Protein AF-A0A7S1L5Q6-F1 (afdb_monomer)

Nearest PDB structures (foldseek):
  4dmz-assembly1_B-2  TM=1.444E-01  e=8.069E+00  Pseudomonas aeruginosa UCBPP-PA14

Radius of gyration: 18.22 Å; Cα contacts (8 Å, |Δi|>4): 498; chains: 1; bounding box: 37×42×51 Å

Structure (mmCIF, N/CA/C/O backbone):
data_AF-A0A7S1L5Q6-F1
#
_entry.id   AF-A0A7S1L5Q6-F1
#
loop_
_atom_site.group_PDB
_atom_site.id
_atom_site.type_symbol
_atom_site.label_atom_id
_atom_site.label_alt_id
_atom_site.label_comp_id
_atom_site.label_asym_id
_atom_site.label_entity_id
_atom_site.label_seq_id
_atom_site.pdbx_PDB_ins_code
_atom_site.Cartn_x
_atom_site.Cartn_y
_atom_site.Cartn_z
_atom_site.occupancy
_atom_site.B_iso_or_equiv
_atom_site.auth_seq_id
_atom_site.auth_comp_id
_atom_site.auth_asym_id
_atom_site.auth_atom_id
_atom_site.pdbx_PDB_model_num
ATOM 1 N N . VAL A 1 1 ? 9.618 15.453 -20.674 1.00 71.31 1 VAL A N 1
ATOM 2 C CA . VAL A 1 1 ? 9.402 15.028 -19.263 1.00 71.31 1 VAL A CA 1
ATOM 3 C C . VAL A 1 1 ? 8.922 16.167 -18.370 1.00 71.31 1 VAL A C 1
ATOM 5 O O . VAL A 1 1 ? 7.742 16.150 -18.066 1.00 71.31 1 VAL A O 1
ATOM 8 N N . ARG A 1 2 ? 9.736 17.169 -17.978 1.00 76.31 2 ARG A N 1
ATOM 9 C CA . ARG A 1 2 ? 9.271 18.257 -17.078 1.00 76.31 2 ARG A CA 1
ATOM 10 C C . ARG A 1 2 ? 8.016 18.979 -17.586 1.00 76.31 2 ARG A C 1
ATOM 12 O O . ARG A 1 2 ? 7.006 18.978 -16.899 1.00 76.31 2 ARG A O 1
ATOM 19 N N . ALA A 1 3 ? 8.066 19.510 -18.809 1.00 78.31 3 ALA A N 1
ATOM 20 C CA . ALA A 1 3 ? 6.933 20.217 -19.415 1.00 78.31 3 ALA A CA 1
ATOM 21 C C . ALA A 1 3 ? 5.673 19.338 -19.543 1.00 78.31 3 ALA A C 1
ATOM 23 O O . ALA A 1 3 ? 4.553 19.825 -19.455 1.00 78.31 3 ALA A O 1
ATOM 24 N N . GLU A 1 4 ? 5.844 18.026 -19.719 1.00 77.19 4 GLU A N 1
ATOM 25 C CA . GLU A 1 4 ? 4.726 17.080 -19.801 1.00 77.19 4 GLU A CA 1
ATOM 26 C C . GLU A 1 4 ? 4.113 16.811 -18.427 1.00 77.19 4 GLU A C 1
ATOM 28 O O . GLU A 1 4 ? 2.894 16.801 -18.301 1.00 77.19 4 GLU A O 1
ATOM 33 N N . LEU A 1 5 ? 4.940 16.636 -17.392 1.00 77.69 5 LEU A N 1
ATOM 34 C CA . LEU A 1 5 ? 4.475 16.516 -16.010 1.00 77.69 5 LEU A CA 1
ATOM 35 C C . LEU A 1 5 ? 3.744 17.785 -15.562 1.00 77.69 5 LEU A C 1
ATOM 37 O O . LEU A 1 5 ? 2.696 17.689 -14.931 1.00 77.69 5 LEU A O 1
ATOM 41 N N . GLU A 1 6 ? 4.243 18.964 -15.937 1.00 80.94 6 GLU A N 1
ATOM 42 C CA . GLU A 1 6 ? 3.559 20.240 -15.701 1.00 80.94 6 GLU A CA 1
ATOM 43 C C . GLU A 1 6 ? 2.226 20.316 -16.455 1.00 80.94 6 GLU A C 1
ATOM 45 O O . GLU A 1 6 ? 1.208 20.654 -15.853 1.00 80.94 6 GLU A O 1
ATOM 50 N N . ALA A 1 7 ? 2.184 19.932 -17.734 1.00 82.06 7 ALA A N 1
ATOM 51 C CA . ALA A 1 7 ? 0.942 19.900 -18.505 1.00 82.06 7 ALA A CA 1
ATOM 52 C C . ALA A 1 7 ? -0.086 18.918 -17.917 1.00 82.06 7 ALA A C 1
ATOM 54 O O . ALA A 1 7 ? -1.272 19.243 -17.834 1.00 82.06 7 ALA A O 1
ATOM 55 N N . LEU A 1 8 ? 0.354 17.734 -17.478 1.00 82.81 8 LEU A N 1
ATOM 56 C CA . LEU A 1 8 ? -0.501 16.755 -16.806 1.00 82.81 8 LEU A CA 1
ATOM 57 C C . LEU A 1 8 ? -1.009 17.296 -15.466 1.00 82.81 8 LEU A C 1
ATOM 59 O O . LEU A 1 8 ? -2.201 17.204 -15.190 1.00 82.81 8 LEU A O 1
ATOM 63 N N . ARG A 1 9 ? -0.135 17.920 -14.670 1.00 84.38 9 ARG A N 1
ATOM 64 C CA . ARG A 1 9 ? -0.499 18.551 -13.397 1.00 84.38 9 ARG A CA 1
ATOM 65 C C . ARG A 1 9 ? -1.550 19.638 -13.583 1.00 84.38 9 ARG A C 1
ATOM 67 O O . ARG A 1 9 ? -2.526 19.654 -12.843 1.00 84.38 9 ARG A O 1
ATOM 74 N N . MET A 1 10 ? -1.377 20.512 -14.575 1.00 84.69 10 MET A N 1
ATOM 75 C CA . MET A 1 10 ? -2.348 21.564 -14.887 1.00 84.69 10 MET A CA 1
ATOM 76 C C . MET A 1 10 ? -3.705 20.980 -15.287 1.00 84.69 10 MET A C 1
ATOM 78 O O . MET A 1 10 ? -4.732 21.469 -14.831 1.00 84.69 10 MET A O 1
ATOM 82 N N . ARG A 1 11 ? -3.721 19.903 -16.081 1.00 84.06 11 ARG A N 1
ATOM 83 C CA . ARG A 1 11 ? -4.964 19.224 -16.478 1.00 84.06 11 ARG A CA 1
ATOM 84 C C . ARG A 1 11 ? -5.664 18.543 -15.307 1.00 84.06 11 ARG A C 1
ATOM 86 O O . ARG A 1 11 ? -6.877 18.657 -15.197 1.00 84.06 11 ARG A O 1
ATOM 93 N N . LEU A 1 12 ? -4.916 17.858 -14.441 1.00 85.25 12 LEU A N 1
ATOM 94 C CA . LEU A 1 12 ? -5.471 17.243 -13.233 1.00 85.25 12 LEU A CA 1
ATOM 95 C C . LEU A 1 12 ? -6.029 18.309 -12.281 1.00 85.25 12 LEU A C 1
ATOM 97 O O . LEU A 1 12 ? -7.114 18.130 -11.743 1.00 85.25 12 LEU A O 1
ATOM 101 N N . ALA A 1 13 ? -5.350 19.453 -12.150 1.00 84.06 13 ALA A N 1
ATOM 102 C CA . ALA A 1 13 ? -5.806 20.565 -11.317 1.00 84.06 13 ALA A CA 1
ATOM 103 C C . ALA A 1 13 ? -7.122 21.203 -11.796 1.00 84.06 13 ALA A C 1
ATOM 105 O O . ALA A 1 13 ? -7.847 21.765 -10.980 1.00 84.06 13 ALA A O 1
ATOM 106 N N . THR A 1 14 ? -7.439 21.126 -13.092 1.00 85.12 14 THR A N 1
ATOM 107 C CA . THR A 1 14 ? -8.713 21.619 -13.643 1.00 85.12 14 THR A CA 1
ATOM 108 C C . THR A 1 14 ? -9.721 20.505 -13.917 1.00 85.12 14 THR A C 1
ATOM 110 O O . THR A 1 14 ? -10.773 20.773 -14.496 1.00 85.12 14 THR A O 1
ATOM 113 N N . ALA A 1 15 ? -9.403 19.253 -13.581 1.00 85.56 15 ALA A N 1
ATOM 114 C CA . ALA A 1 15 ? -10.289 18.131 -13.841 1.00 85.56 15 ALA A CA 1
ATOM 115 C C . ALA A 1 15 ? -11.500 18.183 -12.903 1.00 85.56 15 ALA A C 1
ATOM 117 O O . ALA A 1 15 ? -11.359 18.363 -11.695 1.00 85.56 15 ALA A O 1
ATOM 118 N N . ALA A 1 16 ? -12.689 17.987 -13.466 1.00 83.25 16 ALA A N 1
ATOM 119 C CA . ALA A 1 16 ? -13.910 17.793 -12.698 1.00 83.25 16 ALA A CA 1
ATOM 120 C C . ALA A 1 16 ? -14.187 16.296 -12.516 1.00 83.25 16 ALA A C 1
ATOM 122 O O . ALA A 1 16 ? -13.844 15.478 -13.371 1.00 83.25 16 ALA A O 1
ATOM 123 N N . GLU A 1 17 ? -14.839 15.946 -11.412 1.00 83.25 17 GLU A N 1
ATOM 124 C CA . GLU A 1 17 ? -15.133 14.560 -11.039 1.00 83.25 17 GLU A CA 1
ATOM 125 C C . GLU A 1 17 ? -15.926 13.802 -12.113 1.00 83.25 17 GLU A C 1
ATOM 127 O O . GLU A 1 17 ? -15.587 12.660 -12.438 1.00 83.25 17 GLU A O 1
ATOM 132 N N . ASP A 1 18 ? -16.891 14.471 -12.742 1.00 82.50 18 ASP A N 1
ATOM 133 C CA . ASP A 1 18 ? -17.800 13.882 -13.733 1.00 82.50 18 ASP A CA 1
ATOM 134 C C . ASP A 1 18 ? -17.336 14.037 -15.188 1.00 82.50 18 ASP A C 1
ATOM 136 O O . ASP A 1 18 ? -18.052 13.653 -16.112 1.00 82.50 18 ASP A O 1
ATOM 140 N N . GLN A 1 19 ? -16.143 14.591 -15.429 1.00 79.12 19 GLN A N 1
ATOM 141 C CA . GLN A 1 19 ? -15.642 14.804 -16.788 1.00 79.12 19 GLN A CA 1
ATOM 142 C C . GLN A 1 19 ? -14.527 13.815 -17.147 1.00 79.12 19 GLN A C 1
ATOM 144 O O . GLN A 1 19 ? -13.645 13.539 -16.327 1.00 79.12 19 GLN A O 1
ATOM 149 N N . PRO A 1 20 ? -14.527 13.267 -18.377 1.00 75.88 20 PRO A N 1
ATOM 150 C CA . PRO A 1 20 ? -13.397 12.493 -18.862 1.00 75.88 20 PRO A CA 1
ATOM 151 C C . PRO A 1 20 ? -12.182 13.409 -19.024 1.00 75.88 20 PRO A C 1
ATOM 153 O O . PRO A 1 20 ? -12.279 14.516 -19.559 1.00 75.88 20 PRO A O 1
ATOM 156 N N . LEU A 1 21 ? -11.013 12.935 -18.599 1.00 78.38 21 LEU A N 1
ATOM 157 C CA . LEU A 1 21 ? -9.767 13.654 -18.821 1.00 78.38 21 LEU A CA 1
ATOM 158 C C . LEU A 1 21 ? -9.246 13.298 -20.215 1.00 78.38 21 LEU A C 1
ATOM 160 O O . LEU A 1 21 ? -8.567 12.292 -20.392 1.00 78.38 21 LEU A O 1
ATOM 164 N N . ALA A 1 22 ? -9.568 14.110 -21.221 1.00 68.31 22 ALA A N 1
ATOM 165 C CA . ALA A 1 22 ? -9.014 13.917 -22.557 1.00 68.31 22 ALA A CA 1
ATOM 166 C C . ALA A 1 22 ? -7.494 14.128 -22.510 1.00 68.31 22 ALA A C 1
ATOM 168 O O . ALA A 1 22 ? -7.028 15.259 -22.343 1.00 68.31 22 ALA A O 1
ATOM 169 N N . LEU A 1 23 ? -6.708 13.062 -22.652 1.00 64.81 23 LEU A N 1
ATOM 170 C CA . LEU A 1 23 ? -5.258 13.155 -22.780 1.00 64.81 23 LEU A CA 1
ATOM 171 C C . LEU A 1 23 ? -4.825 12.983 -24.236 1.00 64.81 23 LEU A C 1
ATOM 173 O O . LEU A 1 23 ? -5.365 12.131 -24.938 1.00 64.81 23 LEU A O 1
ATOM 177 N N . PRO A 1 24 ? -3.839 13.759 -24.718 1.00 57.28 24 PRO A N 1
ATOM 178 C CA . PRO A 1 24 ? -3.216 13.470 -25.996 1.00 57.28 24 PRO A CA 1
ATOM 179 C C . PRO A 1 24 ? -2.536 12.093 -25.939 1.00 57.28 24 PRO A C 1
ATOM 181 O O . PRO A 1 24 ? -1.676 11.825 -25.098 1.00 57.28 24 PRO A O 1
ATOM 184 N N . HIS A 1 25 ? -2.950 11.226 -26.856 1.00 52.28 25 HIS A N 1
ATOM 185 C CA . HIS A 1 25 ? -2.367 9.919 -27.142 1.00 52.28 25 HIS A CA 1
ATOM 186 C C . HIS A 1 25 ? -0.889 10.037 -27.578 1.00 52.28 25 HIS A C 1
ATOM 188 O O . HIS A 1 25 ? -0.541 10.970 -28.301 1.00 52.28 25 HIS A O 1
ATOM 194 N N . PRO A 1 26 ? -0.052 9.030 -27.274 1.00 52.75 26 PRO A N 1
ATOM 195 C CA . PRO A 1 26 ? 0.421 8.781 -25.922 1.00 52.75 26 PRO A CA 1
ATOM 196 C C . PRO A 1 26 ? 1.393 9.886 -25.464 1.00 52.75 26 PRO A C 1
ATOM 198 O O . PRO A 1 26 ? 2.299 10.296 -26.190 1.00 52.75 26 PRO A O 1
ATOM 201 N N . PHE A 1 27 ? 1.251 10.313 -24.211 1.00 57.72 27 PHE A N 1
ATOM 202 C CA . PHE A 1 27 ? 2.271 11.072 -23.487 1.00 57.72 27 PHE A CA 1
ATOM 203 C C . PHE A 1 27 ? 3.674 10.485 -23.738 1.00 57.72 27 PHE A C 1
ATOM 205 O O . PHE A 1 27 ? 3.914 9.310 -23.457 1.00 57.72 27 PHE A O 1
ATOM 212 N N . LEU A 1 28 ? 4.627 11.295 -24.209 1.00 53.09 28 LEU A N 1
ATOM 213 C CA . LEU A 1 28 ? 6.036 10.893 -24.373 1.00 53.09 28 LEU A CA 1
ATOM 214 C C . LEU A 1 28 ? 6.661 10.422 -23.041 1.00 53.09 28 LEU A C 1
ATOM 216 O O . LEU A 1 28 ? 7.533 9.552 -23.027 1.00 53.09 28 LEU A O 1
ATOM 220 N N . PHE A 1 29 ? 6.149 10.917 -21.913 1.00 64.19 29 PHE A N 1
ATOM 221 C CA . PHE A 1 29 ? 6.408 10.427 -20.564 1.00 64.19 29 PHE A CA 1
ATOM 222 C C . PHE A 1 29 ? 6.068 8.938 -20.418 1.00 64.19 29 PHE A C 1
ATOM 224 O O . PHE A 1 29 ? 6.867 8.170 -19.882 1.00 64.19 29 PHE A O 1
ATOM 231 N N . GLY A 1 30 ? 4.943 8.511 -20.996 1.00 62.84 30 GLY A N 1
ATOM 232 C CA . GLY A 1 30 ? 4.571 7.107 -21.138 1.00 62.84 30 GLY A CA 1
ATOM 233 C C . GLY A 1 30 ? 5.551 6.325 -22.013 1.00 62.84 30 GLY A C 1
ATOM 234 O O . GLY A 1 30 ? 5.788 5.159 -21.736 1.00 62.84 30 GLY A O 1
ATOM 235 N N . GLY A 1 31 ? 6.192 6.957 -23.001 1.00 77.06 31 GLY A N 1
ATOM 236 C CA . GLY A 1 31 ? 7.259 6.348 -23.802 1.00 77.06 31 GLY A CA 1
ATOM 237 C C . GLY A 1 31 ? 8.479 5.956 -22.964 1.00 77.06 31 GLY A C 1
ATOM 238 O O . GLY A 1 31 ? 8.898 4.803 -22.998 1.00 77.06 31 GLY A O 1
ATOM 239 N N . ARG A 1 32 ? 9.011 6.875 -22.143 1.00 82.12 32 ARG A N 1
ATOM 240 C CA . ARG A 1 32 ? 10.138 6.557 -21.241 1.00 82.12 32 ARG A CA 1
ATOM 241 C C . ARG A 1 32 ? 9.752 5.567 -20.147 1.00 82.12 32 ARG A C 1
ATOM 243 O O . ARG A 1 32 ? 10.522 4.649 -19.884 1.00 82.12 32 ARG A O 1
ATOM 250 N N . LEU A 1 33 ? 8.581 5.730 -19.527 1.00 86.75 33 LEU A N 1
ATOM 251 C CA . LEU A 1 33 ? 8.090 4.767 -18.536 1.00 86.75 33 LEU A CA 1
ATOM 252 C C . LEU A 1 33 ? 7.911 3.376 -19.151 1.00 86.75 33 LEU A C 1
ATOM 254 O O . LEU A 1 33 ? 8.305 2.394 -18.534 1.00 86.75 33 LEU A O 1
ATOM 258 N N . ARG A 1 34 ? 7.404 3.294 -20.386 1.00 88.69 34 ARG A N 1
ATOM 259 C CA . ARG A 1 34 ? 7.299 2.046 -21.149 1.00 88.69 34 ARG A CA 1
ATOM 260 C C . ARG A 1 34 ? 8.668 1.438 -21.423 1.00 88.69 34 ARG A C 1
ATOM 262 O O . ARG A 1 34 ? 8.819 0.244 -21.230 1.00 88.69 34 ARG A O 1
ATOM 269 N N . THR A 1 35 ? 9.669 2.227 -21.820 1.00 90.06 35 THR A N 1
ATOM 270 C CA . THR A 1 35 ? 11.044 1.728 -21.998 1.00 90.06 35 THR A CA 1
ATOM 271 C C . THR A 1 35 ? 11.632 1.197 -20.691 1.00 90.06 35 THR A C 1
ATOM 273 O O . THR A 1 35 ? 12.265 0.147 -20.690 1.00 90.06 35 THR A O 1
ATOM 276 N N . ILE A 1 36 ? 11.421 1.903 -19.578 1.00 91.62 36 ILE A N 1
ATOM 277 C CA . ILE A 1 36 ? 11.899 1.478 -18.258 1.00 91.62 36 ILE A CA 1
ATOM 278 C C . ILE A 1 36 ? 11.204 0.177 -17.821 1.00 91.62 36 ILE A C 1
ATOM 280 O O . ILE A 1 36 ? 11.890 -0.750 -17.395 1.00 91.62 36 ILE A O 1
ATOM 284 N N . ALA A 1 37 ? 9.878 0.094 -17.969 1.00 92.81 37 ALA A N 1
ATOM 285 C CA . ALA A 1 37 ? 9.083 -1.089 -17.639 1.00 92.81 37 ALA A CA 1
ATOM 286 C C . ALA A 1 37 ? 9.471 -2.297 -18.504 1.00 92.81 37 ALA A C 1
ATOM 288 O O . ALA A 1 37 ? 9.818 -3.342 -17.967 1.00 92.81 37 ALA A O 1
ATOM 289 N N . ALA A 1 38 ? 9.539 -2.126 -19.827 1.00 93.38 38 ALA A N 1
ATOM 290 C CA . ALA A 1 38 ? 9.899 -3.187 -20.770 1.00 93.38 38 ALA A CA 1
ATOM 291 C C . ALA A 1 38 ? 11.345 -3.697 -20.611 1.00 93.38 38 ALA A C 1
ATOM 293 O O . ALA A 1 38 ? 11.704 -4.717 -21.189 1.00 93.38 38 ALA A O 1
ATOM 294 N N . ALA A 1 39 ? 12.191 -2.993 -19.851 1.00 92.81 39 ALA A N 1
ATOM 295 C CA . ALA A 1 39 ? 13.553 -3.413 -19.520 1.00 92.81 39 ALA A CA 1
ATOM 296 C C . ALA A 1 39 ? 13.671 -4.086 -18.138 1.00 92.81 39 ALA A C 1
ATOM 298 O O . ALA A 1 39 ? 14.776 -4.463 -17.741 1.00 92.81 39 ALA A O 1
ATOM 299 N N . ALA A 1 40 ? 12.582 -4.177 -17.374 1.00 94.31 40 ALA A N 1
ATOM 300 C CA . ALA A 1 40 ? 12.521 -4.875 -16.095 1.00 94.31 40 ALA A CA 1
ATOM 301 C C . ALA A 1 40 ? 11.758 -6.189 -16.272 1.00 94.31 40 ALA A C 1
ATOM 303 O O . ALA A 1 40 ? 10.780 -6.232 -17.005 1.00 94.31 40 ALA A O 1
ATOM 304 N N . ARG A 1 41 ? 12.198 -7.262 -15.613 1.00 95.75 41 ARG A N 1
ATOM 305 C CA . ARG A 1 41 ? 11.485 -8.549 -15.647 1.00 95.75 41 ARG A CA 1
ATOM 306 C C . ARG A 1 41 ? 10.264 -8.511 -14.735 1.00 95.75 41 ARG A C 1
ATOM 308 O O . ARG A 1 41 ? 10.281 -7.776 -13.745 1.00 95.75 41 ARG A O 1
ATOM 315 N N . SER A 1 42 ? 9.271 -9.352 -15.019 1.00 97.12 42 SER A N 1
ATOM 316 C CA . SER A 1 42 ? 8.205 -9.667 -14.064 1.00 97.12 42 SER A CA 1
ATOM 317 C C . SER A 1 42 ? 8.787 -10.100 -12.718 1.00 97.12 42 SER A C 1
ATOM 319 O O . SER A 1 42 ? 9.826 -10.762 -12.680 1.00 97.12 42 SER A O 1
ATOM 321 N N . PHE A 1 43 ? 8.141 -9.737 -11.611 1.00 97.62 43 PHE A N 1
ATOM 322 C CA . PHE A 1 43 ? 8.633 -10.024 -10.258 1.00 97.62 43 PHE A CA 1
ATOM 323 C C . PHE A 1 43 ? 7.502 -10.332 -9.278 1.00 97.62 43 PHE A C 1
ATOM 325 O O . PHE A 1 43 ? 6.346 -10.005 -9.533 1.00 97.62 43 PHE A O 1
ATOM 332 N N . VAL A 1 44 ? 7.840 -10.921 -8.130 1.00 97.56 44 VAL A N 1
ATOM 333 C CA . VAL A 1 44 ? 6.876 -11.211 -7.054 1.00 97.56 44 VAL A CA 1
ATOM 334 C C . VAL A 1 44 ? 7.088 -10.330 -5.831 1.00 97.56 44 VAL A C 1
ATOM 336 O O . VAL A 1 44 ? 8.216 -10.011 -5.459 1.00 97.56 44 VAL A O 1
ATOM 339 N N . LEU A 1 45 ? 5.996 -9.977 -5.161 1.00 98.12 45 LEU A N 1
ATOM 340 C CA . LEU A 1 45 ? 6.013 -9.417 -3.816 1.00 98.12 45 LEU A CA 1
ATOM 341 C C . LEU A 1 45 ? 5.484 -10.473 -2.844 1.00 98.12 45 LEU A C 1
ATOM 343 O O . LEU A 1 45 ? 4.344 -10.930 -2.954 1.00 98.12 45 LEU A O 1
ATOM 347 N N . GLU A 1 46 ? 6.318 -10.852 -1.880 1.00 97.56 46 GLU A N 1
ATOM 348 C CA . GLU A 1 46 ? 5.971 -11.869 -0.887 1.00 97.56 46 GLU A CA 1
ATOM 349 C C . GLU A 1 46 ? 5.229 -11.237 0.297 1.00 97.56 46 GLU A C 1
ATOM 351 O O . GLU A 1 46 ? 5.769 -10.308 0.912 1.00 97.56 46 GLU A O 1
ATOM 356 N N . PRO A 1 47 ? 4.008 -11.695 0.633 1.00 97.88 47 PRO A N 1
ATOM 357 C CA . PRO A 1 47 ? 3.271 -11.174 1.778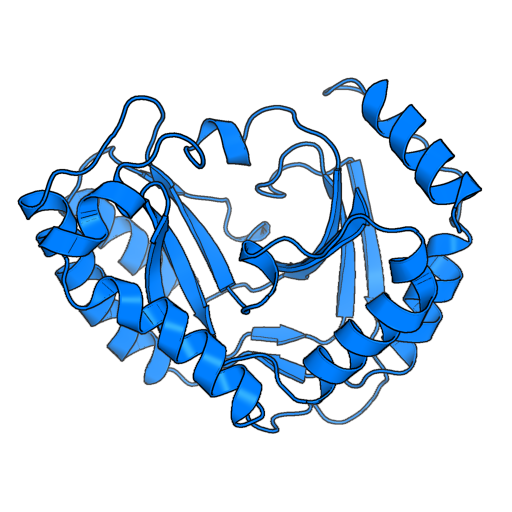 1.00 97.88 47 PRO A CA 1
ATOM 358 C C . PRO A 1 47 ? 4.031 -11.449 3.076 1.00 97.88 47 PRO A C 1
ATOM 360 O O . PRO A 1 47 ? 4.555 -12.542 3.297 1.00 97.88 47 PRO A O 1
ATOM 363 N N . ARG A 1 48 ? 4.075 -10.454 3.963 1.00 97.12 48 ARG A N 1
ATOM 364 C CA . ARG A 1 48 ? 4.857 -10.523 5.202 1.00 97.12 48 ARG A CA 1
ATOM 365 C C . ARG A 1 48 ? 4.022 -10.408 6.463 1.00 97.12 48 ARG A C 1
ATOM 367 O O . ARG A 1 48 ? 4.260 -11.175 7.397 1.00 97.12 48 ARG A O 1
ATOM 374 N N . ALA A 1 49 ? 3.117 -9.438 6.513 1.00 97.75 49 ALA A N 1
ATOM 375 C CA . ALA A 1 49 ? 2.279 -9.182 7.677 1.00 97.75 49 ALA A CA 1
ATOM 376 C C . ALA A 1 49 ? 1.078 -8.310 7.316 1.00 97.75 49 ALA A C 1
ATOM 378 O O . ALA A 1 49 ? 1.167 -7.457 6.436 1.00 97.75 49 ALA A O 1
ATOM 379 N N . LEU A 1 50 ? -0.024 -8.477 8.036 1.00 98.50 50 LEU A N 1
ATOM 380 C CA . LEU A 1 50 ? -0.988 -7.401 8.199 1.00 98.50 50 LEU A CA 1
ATOM 381 C C . LEU A 1 50 ? -0.440 -6.419 9.236 1.00 98.50 50 LEU A C 1
ATOM 383 O O . LEU A 1 50 ? 0.067 -6.822 10.277 1.00 98.50 50 LEU A O 1
ATOM 387 N N . PHE A 1 51 ? -0.529 -5.128 8.941 1.00 98.00 51 PHE A N 1
ATOM 388 C CA . PHE A 1 51 ? 0.036 -4.075 9.776 1.00 98.00 51 PHE A CA 1
ATOM 389 C C . PHE A 1 51 ? -0.901 -2.875 9.847 1.00 98.00 51 PHE A C 1
ATOM 391 O O . PHE A 1 51 ? -1.449 -2.445 8.824 1.00 98.00 51 PHE A O 1
ATOM 398 N N . VAL A 1 52 ? -1.052 -2.315 11.047 1.00 98.19 52 VAL A N 1
ATOM 399 C CA . VAL A 1 52 ? -1.772 -1.059 11.270 1.00 98.19 52 VAL A CA 1
ATOM 400 C C . VAL A 1 52 ? -0.777 0.080 11.107 1.00 98.19 52 VAL A C 1
ATOM 402 O O . VAL A 1 52 ? -0.030 0.401 12.021 1.00 98.19 52 VAL A O 1
ATOM 405 N N . ALA A 1 53 ? -0.749 0.686 9.926 1.00 97.06 53 ALA A N 1
ATOM 406 C CA . ALA A 1 53 ? 0.083 1.848 9.670 1.00 97.06 53 ALA A CA 1
ATOM 407 C C . ALA A 1 53 ? -0.462 3.096 10.382 1.00 97.06 53 ALA A C 1
ATOM 409 O O . ALA A 1 53 ? -1.585 3.120 10.898 1.00 97.06 53 ALA A O 1
ATOM 410 N N . TRP A 1 54 ? 0.329 4.172 10.342 1.00 96.25 54 TRP A N 1
ATOM 411 C CA . TRP A 1 54 ? -0.071 5.497 10.814 1.00 96.25 54 TRP A CA 1
ATOM 412 C C . TRP A 1 54 ? -1.487 5.865 10.381 1.00 96.25 54 TRP A C 1
ATOM 414 O O . TRP A 1 54 ? -1.925 5.515 9.281 1.00 96.25 54 TRP A O 1
ATOM 424 N N . SER A 1 55 ? -2.180 6.627 11.226 1.00 97.31 55 SER A N 1
ATOM 425 C CA . SER A 1 55 ? -3.588 6.975 11.027 1.00 97.31 55 SER A CA 1
ATOM 426 C C . SER A 1 55 ? -4.555 5.773 11.064 1.00 97.31 55 SER A C 1
ATOM 428 O O . SER A 1 55 ? -5.696 5.907 10.616 1.00 97.31 55 SER A O 1
ATOM 430 N N . GLY A 1 56 ? -4.126 4.623 11.593 1.00 97.56 56 GLY A N 1
ATOM 431 C CA . GLY A 1 56 ? -4.965 3.441 11.802 1.00 97.56 56 GLY A CA 1
ATOM 432 C C . GLY A 1 56 ? -5.300 2.679 10.528 1.00 97.56 56 GLY A C 1
ATOM 433 O O . GLY A 1 56 ? -6.296 1.963 10.490 1.00 97.56 56 GLY A O 1
ATOM 434 N N . VAL A 1 57 ? -4.500 2.843 9.475 1.00 98.25 57 VAL A N 1
ATOM 435 C CA . VAL A 1 57 ? -4.733 2.215 8.171 1.00 98.25 57 VAL A CA 1
ATOM 436 C C . VAL A 1 57 ? -4.303 0.751 8.214 1.00 98.25 57 VAL A C 1
ATOM 438 O O . VAL A 1 57 ? -3.144 0.461 8.498 1.00 98.25 57 VAL A O 1
ATOM 441 N N . ILE A 1 58 ? -5.202 -0.170 7.871 1.00 98.75 58 ILE A N 1
ATOM 442 C CA . ILE A 1 58 ? -4.875 -1.592 7.737 1.00 98.75 58 ILE A CA 1
ATOM 443 C C . ILE A 1 58 ? -4.186 -1.805 6.392 1.00 98.75 58 ILE A C 1
ATOM 445 O O . ILE A 1 58 ? -4.725 -1.468 5.332 1.00 98.75 58 ILE A O 1
ATOM 449 N N . THR A 1 59 ? -2.996 -2.392 6.436 1.00 98.56 59 THR A N 1
ATOM 450 C CA . THR A 1 59 ? -2.173 -2.672 5.260 1.00 98.56 59 THR A CA 1
ATOM 451 C C . THR A 1 59 ? -1.733 -4.130 5.221 1.00 98.56 59 THR A C 1
ATOM 453 O O . THR A 1 59 ? -1.461 -4.716 6.263 1.00 98.56 59 THR A O 1
ATOM 456 N N . LEU A 1 60 ? -1.633 -4.703 4.022 1.00 98.69 60 LEU A N 1
ATOM 457 C CA . LEU A 1 60 ? -0.836 -5.901 3.773 1.00 98.69 60 LEU A CA 1
ATOM 458 C C . LEU A 1 60 ? 0.584 -5.453 3.417 1.00 98.69 60 LEU A C 1
ATOM 460 O O . LEU A 1 60 ? 0.804 -4.847 2.369 1.00 98.69 60 LEU A O 1
ATOM 464 N N . ALA A 1 61 ? 1.526 -5.713 4.315 1.00 98.25 61 ALA A N 1
ATOM 465 C CA . ALA A 1 61 ? 2.950 -5.490 4.133 1.00 98.25 61 ALA A CA 1
ATOM 466 C C . ALA A 1 61 ? 3.579 -6.640 3.345 1.00 98.25 61 ALA A C 1
ATOM 468 O O . ALA A 1 61 ? 3.221 -7.804 3.551 1.00 98.25 61 ALA A O 1
ATOM 469 N N . TYR A 1 62 ? 4.568 -6.323 2.512 1.00 98.44 62 TYR A N 1
ATOM 470 C CA . TYR A 1 62 ? 5.393 -7.322 1.833 1.00 98.44 62 TYR A CA 1
ATOM 471 C C . TYR A 1 62 ? 6.802 -7.353 2.432 1.00 98.44 62 TYR A C 1
ATOM 473 O O . TYR A 1 62 ? 7.215 -6.425 3.124 1.00 98.44 62 TYR A O 1
ATOM 481 N N . ALA A 1 63 ? 7.550 -8.424 2.166 1.00 97.56 63 ALA A N 1
ATOM 482 C CA . ALA A 1 63 ? 8.858 -8.682 2.779 1.00 97.56 63 ALA A CA 1
ATOM 483 C C . ALA A 1 63 ? 9.957 -7.665 2.402 1.00 97.56 63 ALA A C 1
ATOM 485 O O . ALA A 1 63 ? 11.060 -7.719 2.941 1.00 97.56 63 ALA A O 1
ATOM 486 N N . GLY A 1 64 ? 9.680 -6.777 1.450 1.00 98.00 64 GLY A N 1
ATOM 487 C CA . GLY A 1 64 ? 10.613 -5.818 0.872 1.00 98.00 64 GLY A CA 1
ATOM 488 C C . GLY A 1 64 ? 10.484 -5.783 -0.645 1.00 98.00 64 GLY A C 1
ATOM 489 O O . GLY A 1 64 ? 9.756 -6.574 -1.245 1.00 98.00 64 GLY A O 1
ATOM 490 N N . TRP A 1 65 ? 11.165 -4.833 -1.279 1.00 97.69 65 TRP A N 1
ATOM 491 C CA . TRP A 1 65 ? 11.231 -4.760 -2.731 1.00 97.69 65 TRP A CA 1
ATOM 492 C C . TRP A 1 65 ? 12.182 -5.849 -3.253 1.00 97.69 65 TRP A C 1
ATOM 494 O O . TRP A 1 65 ? 13.353 -5.869 -2.853 1.00 97.69 65 TRP A O 1
ATOM 504 N N . PRO A 1 66 ? 11.730 -6.744 -4.152 1.00 97.12 66 PRO A N 1
ATOM 505 C CA . PRO A 1 66 ? 12.621 -7.682 -4.824 1.00 97.12 66 PRO A CA 1
ATOM 506 C C . PRO A 1 66 ? 13.641 -6.915 -5.682 1.00 97.12 66 PRO A C 1
ATOM 508 O O . PRO A 1 66 ? 13.374 -5.773 -6.082 1.00 97.12 66 PRO A O 1
ATOM 511 N N . PRO A 1 67 ? 14.793 -7.522 -6.022 1.00 95.81 67 PRO A N 1
ATOM 512 C CA . PRO A 1 67 ? 15.857 -6.852 -6.768 1.00 95.81 67 PRO A CA 1
ATOM 513 C C . PRO A 1 67 ? 15.387 -6.167 -8.060 1.00 95.81 67 PRO A C 1
ATOM 515 O O . PRO A 1 67 ? 15.820 -5.052 -8.342 1.00 95.81 67 PRO A O 1
ATOM 518 N N . GLN A 1 68 ? 14.454 -6.772 -8.807 1.00 95.12 68 GLN A N 1
ATOM 519 C CA . GLN A 1 68 ? 13.891 -6.155 -10.020 1.00 95.12 68 GLN A CA 1
ATOM 520 C C . GLN A 1 68 ? 13.097 -4.891 -9.723 1.00 95.12 68 GLN A C 1
ATOM 522 O O . GLN A 1 68 ? 13.301 -3.875 -10.383 1.00 95.12 68 GLN A O 1
ATOM 527 N N . ALA A 1 69 ? 12.223 -4.923 -8.715 1.00 96.06 69 ALA A N 1
ATOM 528 C CA . ALA A 1 69 ? 11.448 -3.753 -8.327 1.00 96.06 69 ALA A CA 1
ATOM 529 C C . ALA A 1 69 ? 12.359 -2.643 -7.783 1.00 96.06 69 ALA A C 1
ATOM 531 O O . ALA A 1 69 ? 12.158 -1.473 -8.098 1.00 96.06 69 ALA A O 1
ATOM 532 N N . ALA A 1 70 ? 13.397 -2.998 -7.020 1.00 95.31 70 ALA A N 1
ATOM 533 C CA . ALA A 1 70 ? 14.389 -2.044 -6.532 1.00 95.31 70 ALA A CA 1
ATOM 534 C C . ALA A 1 70 ? 15.180 -1.396 -7.685 1.00 95.31 70 ALA A C 1
ATOM 536 O O . ALA A 1 70 ? 15.314 -0.174 -7.726 1.00 95.31 70 ALA A O 1
ATOM 537 N N . ALA A 1 71 ? 15.640 -2.187 -8.659 1.00 94.50 71 ALA A N 1
ATOM 538 C CA . ALA A 1 71 ? 16.327 -1.682 -9.849 1.00 94.50 71 ALA A CA 1
ATOM 539 C C . ALA A 1 71 ? 15.410 -0.802 -10.713 1.00 94.50 71 ALA A C 1
ATOM 541 O O . ALA A 1 71 ? 15.830 0.238 -11.219 1.00 94.50 71 ALA A O 1
ATOM 542 N N . LEU A 1 72 ? 14.141 -1.188 -10.852 1.00 93.88 72 LEU A N 1
ATOM 543 C CA . LEU A 1 72 ? 13.118 -0.402 -11.533 1.00 93.88 72 LEU A CA 1
ATOM 544 C C . LEU A 1 72 ? 12.904 0.951 -10.836 1.00 93.88 72 LEU A C 1
ATOM 546 O O . LEU A 1 72 ? 12.920 1.984 -11.502 1.00 93.88 72 LEU A O 1
ATOM 550 N N . LYS A 1 73 ? 12.772 0.965 -9.503 1.00 93.62 73 LYS A N 1
ATOM 551 C CA . LYS A 1 73 ? 12.684 2.198 -8.702 1.00 93.62 73 LYS A CA 1
ATOM 552 C C . LYS A 1 73 ? 13.926 3.075 -8.878 1.00 93.62 73 LYS A C 1
ATOM 554 O O . LYS A 1 73 ? 13.775 4.268 -9.113 1.00 93.62 73 LYS A O 1
ATOM 559 N N . ALA A 1 74 ? 15.129 2.501 -8.861 1.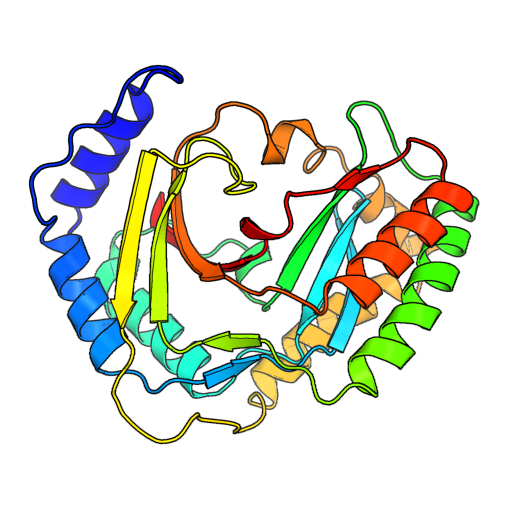00 92.19 74 ALA A N 1
ATOM 560 C CA . ALA A 1 74 ? 16.366 3.249 -9.100 1.00 92.19 74 ALA A CA 1
ATOM 561 C C . ALA A 1 74 ? 16.388 3.910 -10.492 1.00 92.19 74 ALA A C 1
ATOM 563 O O . ALA A 1 74 ? 16.634 5.109 -10.599 1.00 92.19 74 ALA A O 1
ATOM 564 N N . LYS A 1 75 ? 16.011 3.176 -11.552 1.00 90.94 75 LYS A N 1
ATOM 565 C CA . LYS A 1 75 ? 15.884 3.729 -12.916 1.00 90.94 75 LYS A CA 1
ATOM 566 C C . LYS A 1 75 ? 14.836 4.842 -13.007 1.00 90.94 75 LYS A C 1
ATOM 568 O O . LYS A 1 75 ? 15.004 5.789 -13.779 1.00 90.94 75 LYS A O 1
ATOM 573 N N . LEU A 1 76 ? 13.743 4.730 -12.249 1.00 89.12 76 LEU A N 1
ATOM 574 C CA . LEU A 1 76 ? 12.739 5.789 -12.159 1.00 89.12 76 LEU A CA 1
ATOM 575 C C . LEU A 1 76 ? 13.319 7.043 -11.506 1.00 89.12 76 LEU A C 1
ATOM 577 O O . LEU A 1 76 ? 13.045 8.125 -12.009 1.00 89.12 76 LEU A O 1
ATOM 581 N N . GLU A 1 77 ? 14.136 6.919 -10.459 1.00 87.31 77 GLU A N 1
ATOM 582 C CA . GLU A 1 77 ? 14.792 8.069 -9.823 1.00 87.31 77 GLU A CA 1
ATOM 583 C C . GLU A 1 77 ? 15.846 8.724 -10.732 1.00 87.31 77 GLU A C 1
ATOM 585 O O . GLU A 1 77 ? 15.828 9.942 -10.909 1.00 87.31 77 GLU A O 1
ATOM 590 N N . GLU A 1 78 ? 16.710 7.932 -11.373 1.00 85.19 78 GLU A N 1
ATOM 591 C CA . GLU A 1 78 ? 17.768 8.422 -12.274 1.00 85.19 78 GLU A CA 1
ATOM 592 C C . GLU A 1 78 ? 17.216 9.102 -13.538 1.00 85.19 78 GLU A C 1
ATOM 594 O O . GLU A 1 78 ? 17.798 10.059 -14.051 1.00 85.19 78 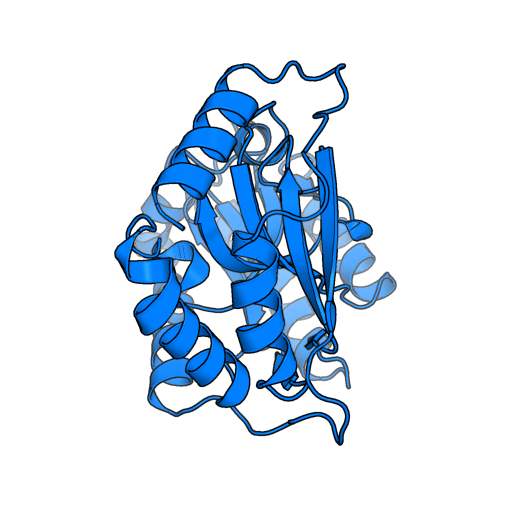GLU A O 1
ATOM 599 N N . GLY A 1 79 ? 16.095 8.601 -14.066 1.00 75.69 79 GLY A N 1
ATOM 600 C CA . GLY A 1 79 ? 15.484 9.099 -15.294 1.00 75.69 79 GLY A CA 1
ATOM 601 C C . GLY A 1 79 ? 14.431 10.184 -15.038 1.00 75.69 79 GLY A C 1
ATOM 602 O O . GLY A 1 79 ? 14.755 11.371 -14.966 1.00 75.69 79 GLY A O 1
ATOM 603 N N . PRO A 1 80 ? 13.132 9.826 -15.002 1.00 69.81 80 PRO A N 1
ATOM 604 C CA . PRO A 1 80 ? 12.055 10.792 -14.789 1.00 69.81 80 PRO A CA 1
ATOM 605 C C . PRO A 1 80 ? 12.078 11.447 -13.399 1.00 69.81 80 PRO A C 1
ATOM 607 O O . PRO A 1 80 ? 11.593 12.569 -13.272 1.00 69.81 80 PRO A O 1
ATOM 610 N N . GLY A 1 81 ? 12.650 10.789 -12.389 1.00 68.12 81 GLY A N 1
ATOM 611 C CA . GLY A 1 81 ? 12.681 11.205 -10.986 1.00 68.12 81 GLY A CA 1
ATOM 612 C C . GLY A 1 81 ? 13.368 12.538 -10.730 1.00 68.12 81 GLY A C 1
ATOM 613 O O . GLY A 1 81 ? 12.919 13.280 -9.864 1.00 68.12 81 GLY A O 1
ATOM 614 N N . ALA A 1 82 ? 14.322 12.932 -11.580 1.00 73.88 82 ALA A N 1
ATOM 615 C CA . ALA A 1 82 ? 14.896 14.283 -11.592 1.00 73.88 82 ALA A CA 1
ATOM 616 C C . ALA A 1 82 ? 13.845 15.407 -11.763 1.00 73.88 82 ALA A C 1
ATOM 618 O O . ALA A 1 82 ? 14.131 16.584 -11.536 1.00 73.88 82 ALA A O 1
ATOM 619 N N . PHE A 1 83 ? 12.630 15.056 -12.191 1.00 77.62 83 PHE A N 1
ATOM 620 C CA . PHE A 1 83 ? 11.500 15.963 -12.379 1.00 77.62 83 PHE A CA 1
ATOM 621 C C . PHE A 1 83 ? 10.283 15.607 -11.516 1.00 77.62 83 PHE A C 1
ATOM 623 O O . PHE A 1 83 ? 9.264 16.289 -11.617 1.00 77.62 83 PHE A O 1
ATOM 630 N N . LEU A 1 84 ? 10.372 14.558 -10.694 1.00 81.81 84 LEU A N 1
ATOM 631 C CA . LEU A 1 84 ? 9.322 14.156 -9.762 1.00 81.81 84 LEU A CA 1
ATOM 632 C C . LEU A 1 84 ? 9.582 14.762 -8.382 1.00 81.81 84 LEU A C 1
ATOM 634 O O . LEU A 1 84 ? 10.711 15.085 -8.016 1.00 81.81 84 LEU A O 1
ATOM 638 N N . ALA A 1 85 ? 8.526 14.881 -7.580 1.00 83.56 85 ALA A N 1
ATOM 639 C CA . ALA A 1 85 ? 8.693 15.171 -6.162 1.00 83.56 85 ALA A CA 1
ATOM 640 C C . ALA A 1 85 ? 9.469 14.029 -5.472 1.00 83.56 85 ALA A C 1
ATOM 642 O O . ALA A 1 85 ? 9.347 12.873 -5.899 1.00 83.56 85 ALA A O 1
ATOM 643 N N . PRO A 1 86 ? 10.220 14.304 -4.388 1.00 88.06 86 PRO A N 1
ATOM 644 C CA . PRO A 1 86 ? 10.891 13.265 -3.614 1.00 88.06 86 PRO A CA 1
ATOM 645 C C . PRO A 1 86 ? 9.949 12.128 -3.217 1.00 88.06 86 PRO A C 1
ATOM 647 O O . PRO A 1 86 ? 8.757 12.344 -2.975 1.00 88.06 86 PRO A O 1
ATOM 650 N N . GLU A 1 87 ? 10.482 10.910 -3.155 1.00 89.81 87 GLU A N 1
ATOM 651 C CA . GLU A 1 87 ? 9.680 9.752 -2.783 1.00 89.81 87 GLU A CA 1
ATOM 652 C C . GLU A 1 87 ? 9.127 9.893 -1.362 1.00 89.81 87 GLU A C 1
ATOM 654 O O . GLU A 1 87 ? 9.870 10.087 -0.391 1.00 89.81 87 GLU A O 1
ATOM 659 N N . GLN A 1 88 ? 7.806 9.743 -1.258 1.00 87.06 88 GLN A N 1
ATOM 660 C CA . GLN A 1 88 ? 7.092 9.774 0.006 1.00 87.06 88 GLN A CA 1
ATOM 661 C C . GLN A 1 88 ? 7.431 8.534 0.847 1.00 87.06 88 GLN A C 1
ATOM 663 O O . GLN A 1 88 ? 7.497 7.430 0.303 1.00 87.06 88 GLN A O 1
ATOM 668 N N . PRO A 1 89 ? 7.557 8.657 2.182 1.00 86.75 89 PRO A N 1
ATOM 669 C CA . PRO A 1 89 ? 7.887 7.524 3.052 1.00 86.75 89 PRO A CA 1
ATOM 670 C C . PRO A 1 89 ? 6.983 6.296 2.855 1.00 86.75 89 PRO A C 1
ATOM 672 O O . PRO A 1 89 ? 7.435 5.160 2.956 1.00 86.75 89 PRO A O 1
ATOM 675 N N . GLY A 1 90 ? 5.707 6.517 2.517 1.00 86.31 90 GLY A N 1
ATOM 676 C CA . GLY A 1 90 ? 4.718 5.455 2.337 1.00 86.31 90 GLY A CA 1
ATOM 677 C C . GLY A 1 90 ? 4.943 4.510 1.150 1.00 86.31 90 GLY A C 1
ATOM 678 O O . GLY A 1 90 ? 4.368 3.428 1.191 1.00 86.31 90 GLY A O 1
ATOM 679 N N . SER A 1 91 ? 5.733 4.884 0.133 1.00 88.50 91 SER A N 1
ATOM 680 C CA . SER A 1 91 ? 6.059 4.021 -1.025 1.00 88.50 91 SER A CA 1
ATOM 681 C C . SER A 1 91 ? 7.484 3.449 -0.984 1.00 88.50 91 SER A C 1
ATOM 683 O O . SER A 1 91 ? 7.862 2.651 -1.846 1.00 88.50 91 SER A O 1
ATOM 685 N N . ARG A 1 92 ? 8.279 3.819 0.033 1.00 93.25 92 ARG A N 1
ATOM 686 C CA . ARG A 1 92 ? 9.648 3.307 0.215 1.00 93.25 92 ARG A CA 1
ATOM 687 C C . ARG A 1 92 ? 9.674 1.831 0.584 1.00 93.25 92 ARG A C 1
ATOM 689 O O . ARG A 1 92 ? 10.613 1.132 0.220 1.00 93.25 92 ARG A O 1
ATOM 696 N N . TRP A 1 93 ? 8.624 1.343 1.233 1.00 95.50 93 TRP A N 1
ATOM 697 C CA . TRP A 1 93 ? 8.400 -0.073 1.496 1.00 95.50 93 TRP A CA 1
ATOM 698 C C . TRP A 1 93 ? 7.131 -0.544 0.772 1.00 95.50 93 TRP A C 1
ATOM 700 O O . TRP A 1 93 ? 6.171 0.226 0.659 1.00 95.50 93 TRP A O 1
ATOM 710 N N . PRO A 1 94 ? 7.113 -1.778 0.246 1.00 98.00 94 PRO A N 1
ATOM 711 C CA . PRO A 1 94 ? 5.955 -2.294 -0.464 1.00 98.00 94 PRO A CA 1
ATOM 712 C C . PRO A 1 94 ? 4.833 -2.639 0.511 1.00 98.00 94 PRO A C 1
ATOM 714 O O . PRO A 1 94 ? 5.013 -3.410 1.457 1.00 98.00 94 PRO A O 1
ATOM 717 N N . LYS A 1 95 ? 3.645 -2.100 0.232 1.00 98.12 95 LYS A N 1
ATOM 718 C CA . LYS A 1 95 ? 2.413 -2.404 0.957 1.00 98.12 95 LYS A CA 1
ATOM 719 C C . LYS A 1 95 ? 1.179 -2.191 0.097 1.00 98.12 95 LYS A C 1
ATOM 721 O O . LYS A 1 95 ? 1.186 -1.356 -0.804 1.00 98.12 95 LYS A O 1
ATOM 726 N N . THR A 1 96 ? 0.104 -2.871 0.462 1.00 98.50 96 THR A N 1
ATOM 727 C CA . THR A 1 96 ? -1.241 -2.643 -0.063 1.00 98.50 96 THR A CA 1
ATOM 728 C C . THR A 1 96 ? -2.118 -2.095 1.049 1.00 98.50 96 THR A C 1
ATOM 730 O O . THR A 1 96 ? -2.192 -2.683 2.123 1.00 98.50 96 THR A O 1
ATOM 733 N N . THR A 1 97 ? -2.792 -0.970 0.813 1.00 98.38 97 THR A N 1
ATOM 734 C CA . THR A 1 97 ? -3.819 -0.484 1.747 1.00 98.38 97 THR A CA 1
ATOM 735 C C . THR A 1 97 ? -5.083 -1.315 1.569 1.00 98.38 97 THR A C 1
ATOM 737 O O . THR A 1 97 ? -5.584 -1.398 0.456 1.00 98.38 97 THR A O 1
ATOM 740 N N . LEU A 1 98 ? -5.591 -1.921 2.643 1.00 98.69 98 LEU A N 1
ATOM 741 C CA . LEU A 1 98 ? -6.809 -2.739 2.612 1.00 98.69 98 LEU A CA 1
ATOM 742 C C . LEU A 1 98 ? -8.028 -1.953 3.097 1.00 98.69 98 LEU A C 1
ATOM 744 O O . LEU A 1 98 ? -9.110 -2.048 2.519 1.00 98.69 98 LEU A O 1
ATOM 748 N N . GLY A 1 99 ? -7.849 -1.168 4.158 1.00 98.31 99 GLY A N 1
ATOM 749 C CA . GLY A 1 99 ? -8.914 -0.376 4.754 1.00 98.31 99 GLY A CA 1
ATOM 750 C C . GLY A 1 99 ? -8.369 0.764 5.598 1.00 98.31 99 GLY A C 1
ATOM 751 O O . GLY A 1 99 ? -7.266 0.693 6.140 1.00 98.31 99 GLY A O 1
ATOM 752 N N . ALA A 1 100 ? -9.155 1.824 5.710 1.00 98.50 100 ALA A N 1
ATOM 753 C CA . ALA A 1 100 ? -8.855 2.984 6.534 1.00 98.50 100 ALA A CA 1
ATOM 754 C C . ALA A 1 100 ? -9.951 3.170 7.581 1.00 98.50 100 ALA A C 1
ATOM 756 O O . ALA A 1 100 ? -11.100 2.777 7.366 1.00 98.50 100 ALA A O 1
ATOM 757 N N . LEU A 1 101 ? -9.604 3.779 8.713 1.00 98.56 101 LEU A N 1
ATOM 758 C CA . LEU A 1 101 ? -10.610 4.197 9.682 1.00 98.56 101 LEU A CA 1
ATOM 759 C C . LEU A 1 101 ? -11.585 5.179 9.029 1.00 98.56 101 LEU A C 1
ATOM 761 O O . LEU A 1 101 ? -11.169 6.047 8.252 1.00 98.56 101 LEU A O 1
ATOM 765 N N . ARG A 1 102 ? -12.865 5.068 9.388 1.00 98.12 102 ARG A N 1
ATOM 766 C CA . ARG A 1 102 ? -13.871 6.067 9.020 1.00 98.12 102 ARG A CA 1
ATOM 767 C C . ARG A 1 102 ? -13.492 7.452 9.539 1.00 98.12 102 ARG A C 1
ATOM 769 O O . ARG A 1 102 ? -12.752 7.588 10.519 1.00 98.12 102 ARG A O 1
ATOM 776 N N . ASP A 1 103 ? -14.007 8.491 8.896 1.00 97.19 103 ASP A N 1
ATOM 777 C CA . ASP A 1 103 ? -13.779 9.860 9.352 1.00 97.19 103 ASP A CA 1
ATOM 778 C C . ASP A 1 103 ? -14.312 10.065 10.777 1.00 97.19 103 ASP A C 1
ATOM 780 O O . ASP A 1 103 ? -15.317 9.486 11.185 1.00 97.19 103 ASP A O 1
ATOM 784 N N . GLY A 1 104 ? -13.582 10.846 11.576 1.00 95.06 104 GLY A N 1
ATOM 785 C CA . GLY A 1 104 ? -13.889 11.056 12.995 1.00 95.06 104 GLY A CA 1
ATOM 786 C C . GLY A 1 104 ? -13.587 9.863 13.912 1.00 95.06 104 GLY A C 1
ATOM 787 O O . GLY A 1 104 ? -13.638 10.018 15.130 1.00 95.06 104 GLY A O 1
ATOM 788 N N . ARG A 1 105 ? -13.213 8.691 13.376 1.00 96.75 105 ARG A N 1
ATOM 789 C CA . ARG A 1 105 ? -12.842 7.520 14.178 1.00 96.75 105 ARG A CA 1
ATOM 790 C C . ARG A 1 105 ? -11.355 7.528 14.543 1.00 96.75 105 ARG A C 1
ATOM 792 O O . ARG A 1 105 ? -10.476 7.771 13.709 1.00 96.75 105 ARG A O 1
ATOM 799 N N . THR A 1 106 ? -11.073 7.199 15.798 1.00 97.00 106 THR A N 1
ATOM 800 C CA . THR A 1 106 ? -9.730 6.974 16.354 1.00 97.00 106 THR A CA 1
ATOM 801 C C . THR A 1 106 ? -9.765 5.751 17.250 1.00 97.00 106 THR A C 1
ATOM 803 O O . THR A 1 106 ? -10.704 5.645 18.029 1.00 97.00 106 THR A O 1
ATOM 806 N N . LEU A 1 107 ? -8.774 4.865 17.166 1.00 98.12 107 LEU A N 1
ATOM 807 C CA . LEU A 1 107 ? -8.675 3.709 18.063 1.00 98.12 107 LEU A CA 1
ATOM 808 C C . LEU A 1 107 ? -8.123 4.125 19.427 1.00 98.12 107 LEU A C 1
ATOM 810 O O . LEU A 1 107 ? -7.212 4.957 19.488 1.00 98.12 107 LEU A O 1
ATOM 814 N N . ASP A 1 108 ? -8.630 3.529 20.501 1.00 98.38 108 ASP A N 1
ATOM 815 C CA . ASP A 1 108 ? -7.919 3.496 21.781 1.00 98.38 108 ASP A CA 1
ATOM 816 C C . ASP A 1 108 ? -6.923 2.317 21.844 1.00 98.38 108 ASP A C 1
ATOM 818 O O . ASP A 1 108 ? -6.780 1.542 20.893 1.00 98.38 108 ASP A O 1
ATOM 822 N N . LEU A 1 109 ? -6.191 2.193 22.958 1.00 98.56 109 LEU A N 1
ATOM 823 C CA . LEU A 1 109 ? -5.201 1.126 23.129 1.00 98.56 109 LEU A CA 1
ATOM 824 C C . LEU A 1 109 ? -5.834 -0.275 23.135 1.00 98.56 109 LEU A C 1
ATOM 826 O O . LEU A 1 109 ? -5.262 -1.203 22.569 1.00 98.56 109 LEU A O 1
ATOM 830 N N . VAL A 1 110 ? -7.000 -0.434 23.765 1.00 98.50 110 VAL A N 1
ATOM 831 C CA . VAL A 1 110 ? -7.685 -1.729 23.891 1.00 98.50 110 VAL A CA 1
ATOM 832 C C . VAL A 1 110 ? -8.200 -2.178 22.527 1.00 98.50 110 VAL A C 1
ATOM 834 O O . VAL A 1 110 ? -8.067 -3.342 22.151 1.00 98.50 110 VAL A O 1
ATOM 837 N N . GLU A 1 111 ? -8.756 -1.254 21.756 1.00 98.56 111 GLU A N 1
ATOM 838 C CA . GLU A 1 111 ? -9.203 -1.489 20.389 1.00 98.56 111 GLU A CA 1
ATOM 839 C C . GLU A 1 111 ? -8.037 -1.813 19.456 1.00 98.56 111 GLU A C 1
ATOM 841 O O . GLU A 1 111 ? -8.142 -2.746 18.659 1.00 98.56 111 GLU A O 1
ATOM 846 N N . LEU A 1 112 ? -6.910 -1.100 19.578 1.00 98.69 112 LEU A N 1
ATOM 847 C CA . LEU A 1 112 ? -5.700 -1.405 18.816 1.00 98.69 112 LEU A CA 1
ATOM 848 C C . LEU A 1 112 ? -5.166 -2.806 19.152 1.00 98.69 112 LEU A C 1
ATOM 850 O O . LEU A 1 112 ? -4.851 -3.565 18.241 1.00 98.69 112 LEU A O 1
ATOM 854 N N . GLN A 1 113 ? -5.125 -3.187 20.431 1.00 98.50 113 GLN A N 1
ATOM 855 C CA . GLN A 1 113 ? -4.724 -4.535 20.854 1.00 98.50 113 GLN A CA 1
ATOM 856 C C . GLN A 1 113 ? -5.631 -5.620 20.259 1.00 98.50 113 GLN A C 1
ATOM 858 O O . GLN A 1 113 ? -5.135 -6.619 19.737 1.00 98.50 113 GLN A O 1
ATOM 863 N N . ARG A 1 114 ? -6.956 -5.419 20.293 1.00 98.25 114 ARG A N 1
ATOM 864 C CA . ARG A 1 114 ? -7.924 -6.349 19.685 1.00 98.25 114 ARG A CA 1
ATOM 865 C C . ARG A 1 114 ? -7.728 -6.465 18.179 1.00 98.25 114 ARG A C 1
ATOM 867 O O . ARG A 1 114 ? -7.724 -7.575 17.654 1.00 98.25 114 ARG A O 1
ATOM 874 N N . LEU A 1 115 ? -7.536 -5.336 17.498 1.00 98.69 115 LEU A N 1
ATOM 875 C CA . LEU A 1 115 ? -7.281 -5.311 16.064 1.00 98.69 115 LEU A CA 1
ATOM 876 C C . LEU A 1 115 ? -6.014 -6.093 15.712 1.00 98.69 115 LEU A C 1
ATOM 878 O O . LEU A 1 115 ? -6.065 -6.949 14.836 1.00 98.69 115 LEU A O 1
ATOM 882 N N . ILE A 1 116 ? -4.901 -5.841 16.403 1.00 98.25 116 ILE A N 1
ATOM 883 C CA . ILE A 1 116 ? -3.635 -6.546 16.156 1.00 98.25 116 ILE A CA 1
ATOM 884 C C . ILE A 1 116 ? -3.797 -8.053 16.372 1.00 98.25 116 ILE A C 1
ATOM 886 O O . ILE A 1 116 ? -3.420 -8.822 15.494 1.00 98.25 116 ILE A O 1
ATOM 890 N N . ALA A 1 117 ? -4.467 -8.480 17.447 1.00 97.56 117 ALA A N 1
ATOM 891 C CA . ALA A 1 117 ? -4.726 -9.899 17.693 1.00 97.56 117 ALA A CA 1
ATOM 892 C C . ALA A 1 117 ? -5.515 -10.571 16.550 1.00 97.56 117 ALA A C 1
ATOM 894 O O . ALA A 1 117 ? -5.203 -11.696 16.157 1.00 97.56 117 ALA A O 1
ATOM 895 N N . VAL A 1 118 ? -6.509 -9.878 15.978 1.00 98.12 118 VAL A N 1
ATOM 896 C CA . VAL A 1 118 ? -7.232 -10.358 14.788 1.00 98.12 118 VAL A CA 1
ATOM 897 C C . VAL A 1 118 ? -6.288 -10.453 13.586 1.00 98.12 118 VAL A C 1
ATOM 899 O O . VAL A 1 118 ? -6.228 -11.489 12.922 1.00 98.12 118 VAL A O 1
ATOM 902 N N . LEU A 1 119 ? -5.533 -9.389 13.304 1.00 98.50 119 LEU A N 1
ATOM 903 C CA . LEU A 1 119 ? -4.648 -9.309 12.141 1.00 98.50 119 LEU A CA 1
ATOM 904 C C . LEU A 1 119 ? -3.482 -10.315 12.202 1.00 98.50 119 LEU A C 1
ATOM 906 O O . LEU A 1 119 ? -3.066 -10.817 11.157 1.00 98.50 119 LEU A O 1
ATOM 910 N N . ASP A 1 120 ? -2.986 -10.669 13.387 1.00 97.50 120 ASP A N 1
ATOM 911 C CA . ASP A 1 120 ? -1.921 -11.665 13.573 1.00 97.50 120 ASP A CA 1
ATOM 912 C C . ASP A 1 120 ? -2.363 -13.077 13.158 1.00 97.50 120 ASP A C 1
ATOM 914 O O . ASP A 1 120 ? -1.601 -13.825 12.528 1.00 97.50 120 ASP A O 1
ATOM 918 N N . GLY A 1 121 ? -3.627 -13.426 13.427 1.00 96.06 121 GLY A N 1
ATOM 919 C CA . GLY A 1 121 ? -4.224 -14.678 12.962 1.00 96.06 121 GLY A CA 1
ATOM 920 C C . GLY A 1 121 ? -4.201 -14.779 11.435 1.00 96.06 121 GLY A C 1
ATOM 921 O O . GLY A 1 121 ? -3.707 -15.759 10.872 1.00 96.06 121 GLY A O 1
ATOM 922 N N . PHE A 1 122 ? -4.645 -13.724 10.748 1.00 98.38 122 PHE A N 1
ATOM 923 C CA . PHE A 1 122 ? -4.652 -13.672 9.282 1.00 98.38 122 PHE A CA 1
ATOM 924 C C . PHE A 1 122 ? -3.261 -13.492 8.665 1.00 98.38 122 PHE A C 1
ATOM 926 O O . PHE A 1 122 ? -3.031 -13.967 7.552 1.00 98.38 122 PHE A O 1
ATOM 933 N N . THR A 1 123 ? -2.321 -12.872 9.384 1.00 98.00 123 THR A N 1
ATOM 934 C CA . THR A 1 123 ? -0.901 -12.804 9.004 1.00 98.00 123 THR A CA 1
ATOM 935 C C . THR A 1 123 ? -0.297 -14.199 8.912 1.00 98.00 123 THR A C 1
ATOM 937 O O . THR A 1 123 ? 0.387 -14.522 7.942 1.00 98.00 123 THR A O 1
ATOM 940 N N . SER A 1 124 ? -0.566 -15.049 9.902 1.00 95.81 124 SER A N 1
ATOM 941 C CA . SER A 1 124 ? -0.077 -16.430 9.898 1.00 95.81 124 SER A CA 1
ATOM 942 C C . SER A 1 124 ? -0.682 -17.232 8.745 1.00 95.81 124 SER A C 1
ATOM 944 O O . SER A 1 124 ? 0.031 -17.976 8.075 1.00 95.81 124 SER A O 1
ATOM 946 N N . GLN A 1 125 ?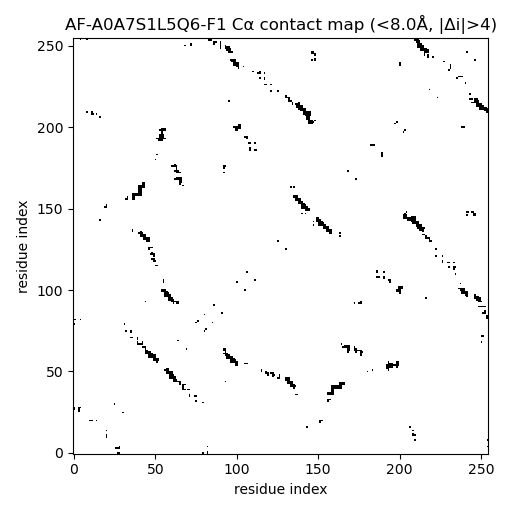 -1.971 -17.019 8.460 1.00 96.81 125 GLN A N 1
ATOM 947 C CA . GLN A 1 125 ? -2.653 -17.659 7.336 1.00 96.81 125 GLN A CA 1
ATOM 948 C C . GLN A 1 125 ? -2.045 -17.263 5.987 1.00 96.81 125 GLN A C 1
ATOM 950 O O . GLN A 1 125 ? -1.629 -18.148 5.250 1.00 96.81 125 GLN A O 1
ATOM 955 N N . ILE A 1 126 ? -1.938 -15.964 5.668 1.00 96.88 126 ILE A N 1
ATOM 956 C CA . ILE A 1 126 ? -1.455 -15.522 4.345 1.00 96.88 126 ILE A CA 1
ATOM 957 C C . ILE A 1 126 ? 0.001 -15.925 4.090 1.00 96.88 126 ILE A C 1
ATOM 959 O O . ILE A 1 126 ? 0.354 -16.234 2.960 1.00 96.88 126 ILE A O 1
ATOM 963 N N . ARG A 1 127 ? 0.840 -15.992 5.134 1.00 95.00 127 ARG A N 1
ATOM 964 C CA . ARG A 1 127 ? 2.223 -16.492 5.026 1.00 95.00 127 ARG A CA 1
ATOM 965 C C . ARG A 1 127 ? 2.303 -17.997 4.766 1.00 95.00 127 ARG A C 1
ATOM 967 O O . ARG A 1 127 ? 3.306 -18.458 4.236 1.00 95.00 127 ARG A 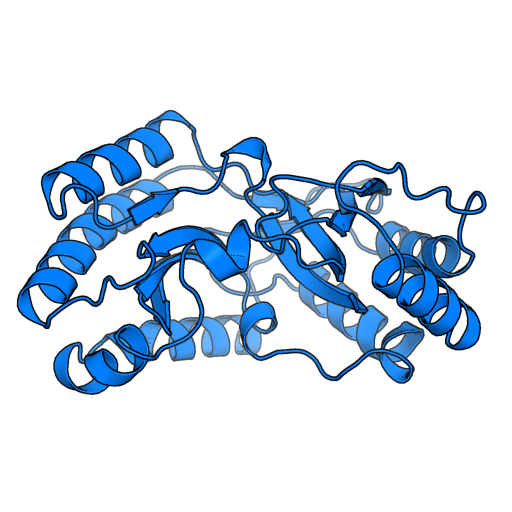O 1
ATOM 974 N N . GLY A 1 128 ? 1.296 -18.752 5.203 1.00 93.75 128 GLY A N 1
ATOM 975 C CA . GLY A 1 128 ? 1.174 -20.186 4.941 1.00 93.75 128 GLY A CA 1
ATOM 976 C C . GLY A 1 128 ? 0.496 -20.506 3.607 1.00 93.75 128 GLY A C 1
ATOM 977 O O . GLY A 1 128 ? 0.510 -21.662 3.190 1.00 93.75 128 GLY A O 1
ATOM 978 N N . MET A 1 129 ? -0.101 -19.511 2.944 1.00 94.81 129 MET A N 1
ATOM 979 C CA . MET A 1 129 ? -0.654 -19.660 1.601 1.00 94.81 129 MET A CA 1
ATOM 980 C C . MET A 1 129 ? 0.466 -19.603 0.565 1.00 94.81 129 MET A C 1
ATOM 982 O O . MET A 1 129 ? 1.391 -18.803 0.682 1.00 94.81 129 MET A O 1
ATOM 986 N N . ASP A 1 130 ? 0.331 -20.379 -0.509 1.00 93.00 130 ASP A N 1
ATOM 987 C CA . ASP A 1 130 ? 1.160 -20.216 -1.709 1.00 93.00 130 ASP A CA 1
ATOM 988 C C . ASP A 1 130 ? 0.616 -19.076 -2.587 1.00 93.00 130 ASP A C 1
ATOM 990 O O . ASP A 1 130 ? 0.303 -19.248 -3.761 1.00 93.00 130 ASP A O 1
ATOM 994 N N . TRP A 1 131 ? 0.410 -17.904 -1.980 1.00 96.38 131 TRP A N 1
ATOM 995 C CA . TRP A 1 131 ? -0.031 -16.700 -2.678 1.00 96.38 131 TRP A CA 1
ATOM 996 C C . TRP A 1 131 ? 1.040 -15.617 -2.596 1.00 96.38 131 TRP A C 1
ATOM 998 O O . TRP A 1 131 ? 1.614 -15.352 -1.538 1.00 96.38 131 TRP A O 1
ATOM 1008 N N . ARG A 1 132 ? 1.283 -14.960 -3.730 1.00 96.62 132 ARG A N 1
ATOM 1009 C CA . ARG A 1 132 ? 2.206 -13.832 -3.878 1.00 96.62 132 ARG A CA 1
ATOM 1010 C C . ARG A 1 132 ? 1.567 -12.821 -4.821 1.00 96.62 132 ARG A C 1
ATOM 1012 O O . ARG A 1 132 ? 0.818 -13.206 -5.716 1.00 96.62 132 ARG A O 1
ATOM 1019 N N . ALA A 1 133 ? 1.875 -11.538 -4.653 1.00 97.06 133 ALA A N 1
ATOM 1020 C CA . ALA A 1 133 ? 1.460 -10.553 -5.645 1.00 97.06 133 ALA A CA 1
ATOM 1021 C C . ALA A 1 133 ? 2.452 -10.583 -6.813 1.00 97.06 133 ALA A C 1
ATOM 1023 O O . ALA A 1 133 ? 3.611 -10.194 -6.661 1.00 97.06 133 ALA A O 1
ATOM 1024 N N . GLU A 1 134 ? 2.003 -11.069 -7.965 1.00 97.12 134 GLU A N 1
ATOM 1025 C CA . GLU A 1 134 ? 2.810 -11.139 -9.181 1.00 97.12 134 GLU A CA 1
ATOM 1026 C C . GLU A 1 134 ? 2.657 -9.857 -10.001 1.00 97.12 134 GLU A C 1
ATOM 1028 O O . GLU A 1 134 ? 1.552 -9.451 -10.359 1.00 97.12 134 GLU A O 1
ATOM 1033 N N . ALA A 1 135 ? 3.777 -9.217 -10.319 1.00 97.12 135 ALA A N 1
ATOM 1034 C CA . ALA A 1 135 ? 3.837 -8.087 -11.227 1.00 97.12 135 ALA A CA 1
ATOM 1035 C C . ALA A 1 135 ? 4.299 -8.582 -12.599 1.00 97.12 135 ALA A C 1
ATOM 1037 O O . ALA A 1 135 ? 5.488 -8.827 -12.794 1.00 97.12 135 ALA A O 1
ATOM 1038 N N . HIS A 1 136 ? 3.362 -8.706 -13.539 1.00 96.69 136 HIS A N 1
ATOM 1039 C CA . HIS A 1 136 ? 3.644 -8.938 -14.968 1.00 96.69 136 HIS A CA 1
ATOM 1040 C C . HIS A 1 136 ? 3.621 -7.641 -15.781 1.00 96.69 136 HIS A C 1
ATOM 1042 O O . HIS A 1 136 ? 4.208 -7.527 -16.854 1.00 96.69 136 HIS A O 1
ATOM 1048 N N . GLU A 1 137 ? 2.963 -6.628 -15.237 1.00 96.00 137 GLU A N 1
ATOM 1049 C CA . GLU A 1 137 ? 2.840 -5.303 -15.814 1.00 96.00 137 GLU A CA 1
ATOM 1050 C C . GLU A 1 137 ? 2.771 -4.261 -14.700 1.00 96.00 137 GLU A C 1
ATOM 1052 O O . GLU A 1 137 ? 2.426 -4.551 -13.551 1.00 96.00 137 GLU A O 1
ATOM 1057 N N . LEU A 1 138 ? 3.096 -3.022 -15.053 1.00 96.81 138 LEU A N 1
ATOM 1058 C CA . LEU A 1 138 ? 2.851 -1.863 -14.210 1.00 96.81 138 LEU A CA 1
ATOM 1059 C C . LEU A 1 138 ? 1.639 -1.115 -14.750 1.00 96.81 138 LEU A C 1
ATOM 1061 O O . LEU A 1 138 ? 1.460 -0.982 -15.959 1.00 96.81 138 LEU A O 1
ATOM 1065 N N . SER A 1 139 ? 0.845 -0.549 -13.855 1.00 96.06 139 SER A N 1
ATOM 1066 C CA . SER A 1 139 ? -0.237 0.357 -14.215 1.00 96.06 139 SER A CA 1
ATOM 1067 C C . SER A 1 139 ? 0.177 1.793 -13.936 1.00 96.06 139 SER A C 1
ATOM 1069 O O . SER A 1 139 ? 0.357 2.189 -12.782 1.00 96.06 139 SER A O 1
ATOM 1071 N N . LEU A 1 140 ? 0.307 2.594 -14.994 1.00 94.06 140 LEU A N 1
ATOM 1072 C CA . LEU A 1 140 ? 0.296 4.045 -14.865 1.00 94.06 140 LEU A CA 1
ATOM 1073 C C . LEU A 1 140 ? -1.161 4.481 -14.734 1.00 94.06 140 LEU A C 1
ATOM 1075 O O . LEU A 1 140 ? -1.934 4.409 -15.685 1.00 94.06 140 LEU A O 1
ATOM 1079 N N . THR A 1 141 ? -1.520 4.926 -13.542 1.00 94.00 141 THR A N 1
ATOM 1080 C CA . THR A 1 141 ? -2.886 5.320 -13.198 1.00 94.00 141 THR A CA 1
ATOM 1081 C C . THR A 1 141 ? -2.982 6.826 -13.074 1.00 94.00 141 THR A C 1
ATOM 1083 O O . THR A 1 141 ? -2.116 7.464 -12.470 1.00 94.00 141 THR A O 1
ATOM 1086 N N . LEU A 1 142 ? -4.055 7.379 -13.627 1.00 93.12 142 LEU A N 1
ATOM 1087 C CA . LEU A 1 142 ? -4.498 8.739 -13.366 1.00 93.12 142 LEU A CA 1
ATOM 1088 C C . LEU A 1 142 ? -5.770 8.624 -12.557 1.00 93.12 142 LEU A C 1
ATOM 1090 O O . LEU A 1 142 ? -6.797 8.184 -13.069 1.00 93.12 142 LEU A O 1
ATOM 1094 N N . PHE A 1 143 ? -5.687 8.941 -11.276 1.00 94.25 143 PHE A N 1
ATOM 1095 C CA . PHE A 1 143 ? -6.757 8.630 -10.342 1.00 94.25 143 PHE A CA 1
ATOM 1096 C C . PHE A 1 143 ? -7.592 9.864 -10.015 1.00 94.25 143 PHE A C 1
ATOM 1098 O O . PHE A 1 143 ? -7.096 10.990 -10.031 1.00 94.25 143 PHE A O 1
ATOM 1105 N N . LYS A 1 144 ? -8.868 9.628 -9.701 1.00 95.62 144 LYS A N 1
ATOM 1106 C CA . LYS A 1 144 ? -9.787 10.621 -9.125 1.00 95.62 144 LYS A CA 1
ATOM 1107 C C . LYS A 1 144 ? -9.729 10.619 -7.600 1.00 95.62 144 LYS A C 1
ATOM 1109 O O . LYS A 1 144 ? -10.121 11.599 -6.982 1.00 95.62 144 LYS A O 1
ATOM 1114 N N . CYS A 1 145 ? -9.256 9.527 -7.003 1.00 96.19 145 CYS A N 1
ATOM 1115 C CA . CYS A 1 145 ? -9.036 9.410 -5.570 1.00 96.19 145 CYS A CA 1
ATOM 1116 C C . CYS A 1 145 ? -7.824 8.497 -5.259 1.00 96.19 145 CYS A C 1
ATOM 1118 O O . CYS A 1 145 ? -7.584 7.531 -5.990 1.00 96.19 145 CYS A O 1
ATOM 1120 N N . PRO A 1 146 ? -7.060 8.743 -4.176 1.00 95.88 146 PRO A N 1
ATOM 1121 C CA . PRO A 1 146 ? -5.862 7.973 -3.821 1.00 95.88 146 PRO A CA 1
ATOM 1122 C C . PRO A 1 146 ? -6.093 6.487 -3.516 1.00 95.88 146 PRO A C 1
ATOM 1124 O O . PRO A 1 146 ? -5.132 5.729 -3.438 1.00 95.88 146 PRO A O 1
ATOM 1127 N N . GLY A 1 147 ? -7.342 6.052 -3.322 1.00 97.19 147 GLY A N 1
ATOM 1128 C CA . GLY A 1 147 ? -7.704 4.637 -3.205 1.00 97.19 147 GLY A CA 1
ATOM 1129 C C . GLY A 1 147 ? -7.759 3.890 -4.541 1.00 97.19 147 GLY A C 1
ATOM 1130 O O . GLY A 1 147 ? -7.914 2.672 -4.534 1.00 97.19 147 GLY A O 1
ATOM 1131 N N . HIS A 1 148 ? -7.646 4.599 -5.673 1.00 97.69 148 HIS A N 1
ATOM 1132 C CA . HIS A 1 148 ? -7.708 4.061 -7.040 1.00 97.69 148 HIS A CA 1
ATOM 1133 C C . HIS A 1 148 ? -9.029 3.344 -7.386 1.00 97.69 148 HIS A C 1
ATOM 1135 O O . HIS A 1 148 ? -9.131 2.716 -8.433 1.00 97.69 148 HIS A O 1
ATOM 1141 N N . GLU A 1 149 ? -10.064 3.474 -6.550 1.00 97.00 149 GLU A N 1
ATOM 1142 C CA . GLU A 1 149 ? -11.421 2.964 -6.818 1.00 97.00 149 GLU A CA 1
ATOM 1143 C C . GLU A 1 149 ? -12.057 3.680 -8.022 1.00 97.00 149 GLU A C 1
ATOM 1145 O O . GLU A 1 149 ? -12.987 3.175 -8.645 1.00 97.00 149 GLU A O 1
ATOM 1150 N N . ARG 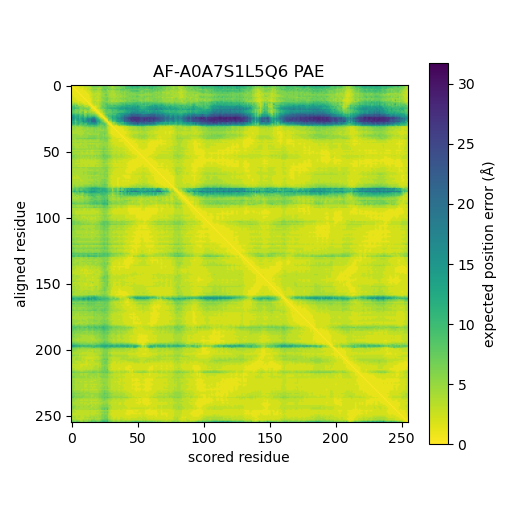A 1 150 ? -11.551 4.876 -8.352 1.00 95.88 150 ARG A N 1
ATOM 1151 C CA . ARG A 1 150 ? -12.020 5.709 -9.458 1.00 95.88 150 ARG A CA 1
ATOM 1152 C C . ARG A 1 150 ? -10.832 6.285 -10.213 1.00 95.88 150 ARG A C 1
ATOM 1154 O O . ARG A 1 150 ? -10.011 7.006 -9.640 1.00 95.88 150 ARG A O 1
ATOM 1161 N N . LEU A 1 151 ? -10.765 5.991 -11.506 1.00 94.12 151 LEU A N 1
ATOM 1162 C CA . LEU A 1 151 ? -9.697 6.432 -12.398 1.00 94.12 151 LEU A CA 1
ATOM 1163 C C . LEU A 1 151 ? -10.250 7.368 -13.478 1.00 94.12 151 LEU A C 1
ATOM 1165 O O . LEU A 1 151 ? -11.408 7.262 -13.882 1.00 94.12 151 LEU A O 1
ATOM 1169 N N . PHE A 1 152 ? -9.422 8.304 -13.930 1.00 91.31 152 PHE A N 1
ATOM 1170 C CA . PHE A 1 152 ? -9.600 8.940 -15.231 1.00 91.31 152 PHE A CA 1
ATOM 1171 C C . PHE A 1 152 ? -9.145 8.005 -16.343 1.00 91.31 152 PHE A C 1
ATOM 1173 O O . PHE A 1 152 ? -9.820 7.913 -17.361 1.00 91.31 152 PHE A O 1
ATOM 1180 N N . ASP A 1 153 ? -8.000 7.348 -16.141 1.00 90.56 153 ASP A N 1
ATOM 1181 C CA . ASP A 1 153 ? -7.388 6.475 -17.135 1.00 90.56 153 ASP A CA 1
ATOM 1182 C C . ASP A 1 153 ? -6.368 5.519 -16.494 1.00 90.56 153 ASP A C 1
ATOM 1184 O O . ASP A 1 153 ? -5.836 5.778 -15.403 1.00 90.56 153 ASP A O 1
ATOM 1188 N N . GLN A 1 154 ? -6.072 4.434 -17.202 1.00 92.50 154 GLN A N 1
ATOM 1189 C CA . GLN A 1 154 ? -5.094 3.420 -16.835 1.00 92.50 154 GLN A CA 1
ATOM 1190 C C . GLN A 1 154 ? -4.318 2.978 -18.075 1.00 92.50 154 GLN A C 1
ATOM 1192 O O . GLN A 1 154 ? -4.883 2.463 -19.036 1.00 92.50 154 GLN A O 1
ATOM 1197 N N . TYR A 1 155 ? -2.995 3.102 -18.014 1.00 91.38 155 TYR A N 1
ATOM 1198 C CA . TYR A 1 155 ? -2.103 2.615 -19.058 1.00 91.38 155 TYR A CA 1
ATOM 1199 C C . TYR A 1 155 ? -1.313 1.421 -18.545 1.00 91.38 155 TYR A C 1
ATOM 1201 O O . TYR A 1 155 ? -0.547 1.539 -17.584 1.00 91.38 155 TYR A O 1
ATOM 1209 N N . LEU A 1 156 ? -1.469 0.291 -19.229 1.00 93.69 156 LEU A N 1
ATOM 1210 C CA . LEU A 1 156 ? -0.707 -0.919 -18.953 1.00 93.69 156 LEU A CA 1
ATOM 1211 C C . LEU A 1 156 ? 0.679 -0.821 -19.596 1.00 93.69 156 LEU A C 1
ATOM 1213 O O . LEU A 1 156 ? 0.835 -0.522 -20.790 1.00 93.69 156 LEU A O 1
ATOM 1217 N N . LEU A 1 157 ? 1.694 -1.032 -18.767 1.00 93.81 157 LEU A N 1
ATOM 1218 C CA . LEU A 1 157 ? 3.101 -1.018 -19.126 1.00 93.81 157 LEU A CA 1
ATOM 1219 C C . LEU A 1 157 ? 3.651 -2.430 -18.887 1.00 93.81 157 LEU A C 1
ATOM 1221 O O . LEU A 1 157 ? 4.053 -2.730 -17.759 1.00 93.81 157 LEU A O 1
ATOM 1225 N N . PRO A 1 158 ? 3.639 -3.300 -19.911 1.00 95.44 158 PRO A N 1
ATOM 1226 C CA . PRO A 1 158 ? 4.122 -4.665 -19.760 1.00 95.44 158 PRO A CA 1
ATOM 1227 C C . PRO A 1 158 ? 5.599 -4.666 -19.363 1.00 95.44 158 PRO A C 1
ATOM 1229 O O . PRO A 1 158 ? 6.391 -3.850 -19.854 1.00 95.44 158 PRO A O 1
ATOM 1232 N N . LEU A 1 159 ? 5.941 -5.567 -18.445 1.00 96.50 159 LEU A N 1
ATOM 1233 C CA . LEU A 1 159 ? 7.324 -5.879 -18.113 1.00 96.50 159 LEU A CA 1
ATOM 1234 C C . LEU A 1 159 ? 7.915 -6.790 -19.200 1.00 96.50 159 LEU A C 1
ATOM 1236 O O . LEU A 1 159 ? 7.208 -7.262 -20.089 1.00 96.50 159 LEU A O 1
ATOM 1240 N N . ALA A 1 160 ? 9.230 -6.986 -19.175 1.00 94.31 160 ALA A N 1
ATOM 1241 C CA . ALA A 1 160 ? 9.919 -7.847 -20.125 1.00 94.31 160 ALA A CA 1
ATOM 1242 C C . ALA A 1 160 ? 9.389 -9.286 -20.048 1.00 94.31 160 ALA A C 1
ATOM 1244 O O . ALA A 1 160 ? 9.325 -9.862 -18.958 1.00 94.31 160 ALA A O 1
ATOM 1245 N N . ASP A 1 161 ? 9.101 -9.871 -21.212 1.00 85.31 161 ASP A N 1
ATOM 1246 C CA . ASP A 1 161 ? 8.733 -11.279 -21.330 1.00 85.31 161 ASP A CA 1
ATOM 1247 C C . ASP A 1 161 ? 9.830 -12.177 -20.740 1.00 85.31 161 ASP A C 1
ATOM 1249 O O . ASP A 1 161 ? 11.030 -11.972 -20.957 1.00 85.31 161 ASP A O 1
ATOM 1253 N N . GLY A 1 162 ? 9.422 -13.206 -20.001 1.00 85.12 162 GLY A N 1
ATOM 1254 C CA . GLY A 1 162 ? 10.344 -14.172 -19.421 1.00 85.12 162 GLY A CA 1
ATOM 1255 C C . GLY A 1 162 ? 9.814 -14.827 -18.155 1.00 85.12 162 GLY A C 1
ATOM 1256 O O . GLY A 1 162 ? 8.663 -14.647 -17.763 1.00 85.12 162 GLY A O 1
ATOM 1257 N N . ALA A 1 163 ? 10.680 -15.614 -17.514 1.00 89.62 163 ALA A N 1
ATOM 1258 C CA . ALA A 1 163 ? 10.361 -16.232 -16.236 1.00 89.62 163 ALA A CA 1
ATOM 1259 C C . ALA A 1 163 ? 10.183 -15.166 -15.145 1.00 89.62 163 ALA A C 1
ATOM 1261 O O . ALA A 1 163 ? 10.986 -14.235 -15.033 1.00 89.62 163 ALA A O 1
ATOM 1262 N N . LEU A 1 164 ? 9.149 -15.357 -14.327 1.00 94.12 164 LEU A N 1
ATOM 1263 C CA . LEU A 1 164 ? 8.849 -14.548 -13.155 1.00 94.12 164 LEU A CA 1
ATOM 1264 C C . LEU A 1 164 ? 10.038 -14.551 -12.179 1.00 94.12 164 LEU A C 1
ATOM 1266 O O . LEU A 1 164 ? 10.494 -15.609 -11.742 1.00 94.12 164 LEU A O 1
ATOM 1270 N N . ASP A 1 165 ? 10.550 -13.367 -11.840 1.00 94.69 165 ASP A N 1
ATOM 1271 C CA . ASP A 1 165 ? 11.645 -13.219 -10.886 1.00 94.69 165 ASP A CA 1
ATOM 1272 C C . ASP A 1 165 ? 11.127 -13.365 -9.450 1.00 94.69 165 ASP A C 1
ATOM 1274 O O . ASP A 1 165 ? 10.541 -12.445 -8.872 1.00 94.69 165 ASP A O 1
ATOM 1278 N N . ALA A 1 166 ? 11.361 -14.550 -8.888 1.00 95.31 166 ALA A N 1
ATOM 1279 C CA . ALA A 1 166 ? 11.042 -14.895 -7.509 1.00 95.31 166 ALA A CA 1
ATOM 1280 C C . ALA A 1 166 ? 12.220 -14.682 -6.539 1.00 95.31 166 ALA A C 1
ATOM 1282 O O . ALA A 1 166 ? 12.221 -15.243 -5.442 1.00 95.31 166 ALA A O 1
ATOM 1283 N N . ALA A 1 167 ? 13.252 -13.920 -6.928 1.00 96.50 167 ALA A N 1
ATOM 1284 C CA . ALA A 1 167 ? 14.361 -13.625 -6.030 1.00 96.50 167 ALA A CA 1
ATOM 1285 C C . ALA A 1 167 ? 13.863 -12.864 -4.787 1.00 96.50 167 ALA A C 1
ATOM 1287 O O . ALA A 1 167 ? 13.112 -11.889 -4.912 1.00 96.50 167 ALA A O 1
ATOM 1288 N N . PRO A 1 168 ? 14.308 -13.259 -3.581 1.00 96.06 168 PRO A N 1
ATOM 1289 C CA . PRO A 1 168 ? 13.876 -12.600 -2.362 1.00 96.06 168 PRO A CA 1
ATOM 1290 C C . PRO A 1 168 ? 14.398 -11.153 -2.310 1.00 96.06 168 PRO A C 1
ATOM 1292 O O . PRO A 1 168 ? 15.421 -10.843 -2.932 1.00 96.06 168 PRO A O 1
ATOM 1295 N N . PRO A 1 169 ? 13.759 -10.261 -1.526 1.00 97.19 169 PRO A N 1
ATOM 1296 C CA . PRO A 1 169 ? 14.253 -8.904 -1.315 1.00 97.19 169 PRO A CA 1
ATOM 1297 C C . PRO A 1 169 ? 15.713 -8.877 -0.858 1.00 97.19 169 PRO A C 1
ATOM 1299 O O . PRO A 1 169 ? 16.166 -9.766 -0.124 1.00 97.19 169 PRO A O 1
ATOM 1302 N N . SER A 1 170 ? 16.435 -7.826 -1.258 1.00 95.25 170 SER A N 1
ATOM 1303 C CA . SER A 1 170 ? 17.777 -7.567 -0.731 1.00 95.25 170 SER A CA 1
ATOM 1304 C C . SER A 1 170 ? 17.730 -7.385 0.787 1.00 95.25 170 SER A C 1
ATOM 1306 O O . SER A 1 170 ? 16.705 -6.983 1.342 1.00 95.25 170 SER A O 1
ATOM 1308 N N . GLU A 1 171 ? 18.848 -7.642 1.465 1.00 96.25 171 GLU A N 1
ATOM 1309 C CA . GLU A 1 171 ? 18.937 -7.486 2.921 1.00 96.25 171 GLU A CA 1
ATOM 1310 C C . GLU A 1 171 ? 18.542 -6.075 3.367 1.00 96.25 171 GLU A C 1
ATOM 1312 O O . GLU A 1 171 ? 17.713 -5.931 4.257 1.00 96.25 171 GLU A O 1
ATOM 1317 N N . ALA A 1 172 ? 19.033 -5.040 2.677 1.00 95.69 172 ALA A N 1
ATOM 1318 C CA . ALA A 1 172 ? 18.680 -3.653 2.970 1.00 95.69 172 ALA A CA 1
ATOM 1319 C C . ALA A 1 172 ? 17.176 -3.371 2.799 1.00 95.69 172 ALA A C 1
ATOM 1321 O O . ALA A 1 172 ? 16.571 -2.701 3.634 1.00 95.69 172 ALA A O 1
ATOM 1322 N N . SER A 1 173 ? 16.545 -3.894 1.739 1.00 96.31 173 SER A N 1
ATOM 1323 C CA . SER A 1 173 ? 15.113 -3.669 1.517 1.00 96.31 173 SER A CA 1
ATOM 1324 C C . SER A 1 173 ? 14.238 -4.437 2.510 1.00 96.31 173 SER A C 1
ATOM 1326 O O . SER A 1 173 ? 13.210 -3.915 2.956 1.00 96.31 173 SER A O 1
ATOM 1328 N N . ARG A 1 174 ? 14.661 -5.650 2.885 1.00 97.69 174 ARG A N 1
ATOM 1329 C CA . ARG A 1 174 ? 14.024 -6.433 3.944 1.00 97.69 174 ARG A CA 1
ATOM 1330 C C . ARG A 1 174 ? 14.153 -5.728 5.288 1.00 97.69 174 ARG A C 1
ATOM 1332 O O . ARG A 1 174 ? 13.142 -5.520 5.945 1.00 97.69 174 ARG A O 1
ATOM 1339 N N . ALA A 1 175 ? 15.361 -5.301 5.655 1.00 97.06 175 ALA A N 1
ATOM 1340 C CA . ALA A 1 175 ? 15.634 -4.611 6.912 1.00 97.06 175 ALA A CA 1
ATOM 1341 C C . ALA A 1 175 ? 14.773 -3.354 7.071 1.00 97.06 175 ALA A C 1
ATOM 1343 O O . ALA A 1 175 ? 14.165 -3.173 8.118 1.00 97.06 175 ALA A O 1
ATOM 1344 N N . TYR A 1 176 ? 14.631 -2.547 6.014 1.00 96.50 176 TYR A N 1
ATOM 1345 C CA . TYR A 1 176 ? 13.755 -1.373 6.047 1.00 96.50 176 TYR A CA 1
ATOM 1346 C C . TYR A 1 176 ? 12.280 -1.736 6.286 1.00 96.50 176 TYR A C 1
ATOM 1348 O O . TYR A 1 176 ? 11.574 -1.051 7.020 1.00 96.50 176 TYR A O 1
ATOM 1356 N N . SER A 1 177 ? 11.798 -2.828 5.685 1.00 96.81 177 SER A N 1
ATOM 1357 C CA . SER A 1 177 ? 10.414 -3.278 5.886 1.00 96.81 177 SER A CA 1
ATOM 1358 C C . SER A 1 177 ? 10.205 -3.819 7.305 1.00 96.81 177 SER A C 1
ATOM 1360 O O . SER A 1 177 ? 9.206 -3.493 7.939 1.00 96.81 177 SER A O 1
ATOM 1362 N N . GLU A 1 178 ? 11.161 -4.588 7.833 1.00 97.19 178 GLU A N 1
ATOM 1363 C CA . GLU A 1 178 ? 11.129 -5.075 9.218 1.00 97.19 178 GLU A CA 1
ATOM 1364 C C . GLU A 1 178 ? 11.222 -3.928 10.234 1.00 97.19 178 GLU A C 1
ATOM 1366 O O . GLU A 1 178 ? 10.522 -3.967 11.238 1.00 97.19 178 GLU A O 1
ATOM 1371 N N . GLU A 1 179 ? 12.007 -2.879 9.968 1.00 96.69 179 GLU A N 1
ATOM 1372 C CA . GLU A 1 179 ? 12.071 -1.674 10.808 1.00 96.69 179 GLU A CA 1
ATOM 1373 C C . GLU A 1 179 ? 10.695 -1.001 10.923 1.00 96.69 179 GLU A C 1
ATOM 1375 O O . GLU A 1 179 ? 10.243 -0.678 12.023 1.00 96.69 179 GLU A O 1
ATOM 1380 N N . VAL A 1 180 ? 9.988 -0.844 9.798 1.00 95.75 180 VAL A N 1
ATOM 1381 C CA . VAL A 1 180 ? 8.634 -0.272 9.794 1.00 95.75 180 VAL A CA 1
ATOM 1382 C C . VAL A 1 180 ? 7.655 -1.143 10.581 1.00 95.75 180 VAL A C 1
ATOM 1384 O O . VAL A 1 180 ? 6.843 -0.611 11.337 1.00 95.75 180 VAL A O 1
ATOM 1387 N N . LEU A 1 181 ? 7.725 -2.467 10.426 1.00 96.25 181 LEU A N 1
ATOM 1388 C CA . LEU A 1 181 ? 6.862 -3.397 11.158 1.00 96.25 181 LEU A CA 1
ATOM 1389 C C . LEU A 1 181 ? 7.179 -3.410 12.661 1.00 96.25 181 LEU A C 1
ATOM 1391 O O . LEU A 1 181 ? 6.264 -3.455 13.482 1.00 96.25 181 LEU A O 1
ATOM 1395 N N . ALA A 1 182 ? 8.459 -3.311 13.026 1.00 96.62 182 ALA A N 1
ATOM 1396 C CA . ALA A 1 182 ? 8.918 -3.287 14.411 1.00 96.62 182 ALA A CA 1
ATOM 1397 C C . ALA A 1 182 ? 8.460 -2.033 15.171 1.00 96.62 182 ALA A C 1
ATOM 1399 O O . ALA A 1 182 ? 8.329 -2.086 16.393 1.00 96.62 182 ALA A O 1
ATOM 1400 N N . ALA A 1 183 ? 8.148 -0.934 14.473 1.00 93.00 183 ALA A N 1
ATOM 1401 C CA . ALA A 1 183 ? 7.584 0.264 15.099 1.00 93.00 183 ALA A CA 1
ATOM 1402 C C . ALA A 1 183 ? 6.276 -0.027 15.860 1.00 93.00 183 ALA A C 1
ATOM 1404 O O . ALA A 1 183 ? 5.995 0.626 16.860 1.00 93.00 183 ALA A O 1
ATOM 1405 N N . GLY A 1 184 ? 5.507 -1.034 15.426 1.00 91.31 184 GLY A N 1
ATOM 1406 C CA . GLY A 1 184 ? 4.277 -1.474 16.088 1.00 91.31 184 GLY A CA 1
ATOM 1407 C C . GLY A 1 184 ? 4.470 -2.482 17.228 1.00 91.31 184 GLY A C 1
ATOM 1408 O O . GLY A 1 184 ? 3.475 -3.009 17.715 1.00 91.31 184 GLY A O 1
ATOM 1409 N N . ALA A 1 185 ? 5.704 -2.790 17.646 1.00 93.81 185 ALA A N 1
ATOM 1410 C CA . ALA A 1 185 ? 5.957 -3.793 18.687 1.00 93.81 185 ALA A CA 1
ATOM 1411 C C . ALA A 1 185 ? 5.515 -3.329 20.088 1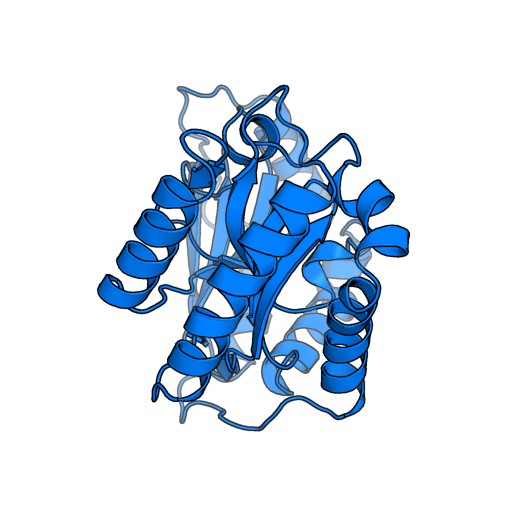.00 93.81 185 ALA A C 1
ATOM 1413 O O . ALA A 1 185 ? 4.963 -4.117 20.855 1.00 93.81 185 ALA A O 1
ATOM 1414 N N . ASP A 1 186 ? 5.721 -2.049 20.412 1.00 97.06 186 ASP A N 1
ATOM 1415 C CA . ASP A 1 186 ? 5.170 -1.415 21.613 1.00 97.06 186 ASP A CA 1
ATOM 1416 C C . ASP A 1 186 ? 3.922 -0.613 21.229 1.00 97.06 186 ASP A C 1
ATOM 1418 O O . ASP A 1 186 ? 3.997 0.538 20.795 1.00 97.06 186 ASP A O 1
ATOM 1422 N N . LEU A 1 187 ? 2.751 -1.234 21.387 1.00 97.38 187 LEU A N 1
ATOM 1423 C CA . LEU A 1 187 ? 1.479 -0.620 21.006 1.00 97.38 187 LEU A CA 1
ATOM 1424 C C . LEU A 1 187 ? 1.156 0.643 21.809 1.00 97.38 187 LEU A C 1
ATOM 1426 O O . LEU A 1 187 ? 0.490 1.528 21.278 1.00 97.38 187 LEU A O 1
ATOM 1430 N N . ALA A 1 188 ? 1.612 0.749 23.060 1.00 97.88 188 ALA A N 1
ATOM 1431 C CA . ALA A 1 188 ? 1.363 1.939 23.866 1.00 97.88 188 ALA A CA 1
ATOM 1432 C C . ALA A 1 188 ? 2.194 3.121 23.350 1.00 97.88 188 ALA A C 1
ATOM 1434 O O . ALA A 1 188 ? 1.662 4.222 23.195 1.00 97.88 188 ALA A O 1
ATOM 1435 N N . ALA A 1 189 ? 3.464 2.879 23.015 1.00 97.88 189 ALA A N 1
ATOM 1436 C CA . ALA A 1 189 ? 4.333 3.886 22.409 1.00 97.88 189 ALA A CA 1
ATOM 1437 C C . ALA A 1 189 ? 3.928 4.235 20.964 1.00 97.88 189 ALA A C 1
ATOM 1439 O O . ALA A 1 189 ? 4.087 5.381 20.548 1.00 97.88 189 ALA A O 1
ATOM 1440 N N . TYR A 1 190 ? 3.384 3.273 20.211 1.00 98.00 190 TYR A N 1
ATOM 1441 C CA . TYR A 1 190 ? 2.978 3.448 18.812 1.00 98.00 190 TYR A CA 1
ATOM 1442 C C . TYR A 1 190 ? 1.572 4.047 18.638 1.00 98.00 190 TYR A C 1
ATOM 1444 O O . TYR A 1 190 ? 1.241 4.590 17.581 1.00 98.00 190 TYR A O 1
ATOM 1452 N N . LEU A 1 191 ? 0.725 3.999 19.671 1.00 98.44 191 LEU A N 1
ATOM 1453 C CA . LEU A 1 191 ? -0.649 4.506 19.612 1.00 98.44 191 LEU A CA 1
ATOM 1454 C C . LEU A 1 191 ? -0.772 5.956 19.090 1.00 98.44 191 LEU A C 1
ATOM 1456 O O . LEU A 1 191 ? -1.674 6.192 18.283 1.00 98.44 191 LEU A O 1
ATOM 1460 N N . PRO A 1 192 ? 0.096 6.926 19.451 1.00 98.19 192 PRO A N 1
ATOM 1461 C CA . PRO A 1 192 ? 0.012 8.286 18.911 1.00 98.19 192 PRO A CA 1
ATOM 1462 C C . PRO A 1 192 ? 0.114 8.344 17.378 1.00 98.19 192 PRO A C 1
ATOM 1464 O O . PRO A 1 192 ? -0.596 9.119 16.733 1.00 98.19 192 PRO A O 1
ATOM 1467 N N . ASP A 1 193 ? 0.939 7.486 16.778 1.00 97.44 193 ASP A N 1
ATOM 1468 C CA . ASP A 1 193 ? 1.094 7.377 15.327 1.00 97.44 193 ASP A CA 1
ATOM 1469 C C . ASP A 1 193 ? -0.157 6.780 14.663 1.00 97.44 193 ASP A C 1
ATOM 1471 O O . ASP A 1 193 ? -0.602 7.243 13.605 1.00 97.44 193 ASP A O 1
ATOM 1475 N N . VAL A 1 194 ? -0.775 5.788 15.307 1.00 97.69 194 VAL A N 1
ATOM 1476 C CA . VAL A 1 194 ? -2.060 5.205 14.890 1.00 97.69 194 VAL A CA 1
ATOM 1477 C C . VAL A 1 194 ? -3.185 6.240 14.988 1.00 97.69 194 VAL A C 1
ATOM 1479 O O . VAL A 1 194 ? -4.001 6.370 14.074 1.00 97.69 194 VAL A O 1
ATOM 1482 N N . GLN A 1 195 ? -3.220 7.024 16.064 1.00 97.75 195 GLN A N 1
ATOM 1483 C CA . GLN A 1 195 ? -4.250 8.037 16.298 1.00 97.75 195 GLN A CA 1
ATOM 1484 C C . GLN A 1 195 ? -4.077 9.281 15.426 1.00 97.75 195 GLN A C 1
ATOM 1486 O O . GLN A 1 195 ? -5.057 9.998 15.194 1.00 97.75 195 GLN A O 1
ATOM 1491 N N . ARG A 1 196 ? -2.874 9.505 14.881 1.00 95.12 196 ARG A N 1
ATOM 1492 C CA . ARG A 1 196 ? -2.532 10.657 14.044 1.00 95.12 196 ARG A CA 1
ATOM 1493 C C . ARG A 1 196 ? -3.636 10.981 13.039 1.00 95.12 196 ARG A C 1
ATOM 1495 O O . ARG A 1 196 ? -4.078 10.122 12.261 1.00 95.12 196 ARG A O 1
ATOM 1502 N N . ALA A 1 197 ? -4.064 12.241 13.042 1.00 89.94 197 ALA A N 1
ATOM 1503 C CA . ALA A 1 197 ? -4.978 12.768 12.038 1.00 89.94 197 ALA A CA 1
ATOM 1504 C C . ALA A 1 197 ? -4.354 12.626 10.641 1.00 89.94 197 ALA A C 1
ATOM 1506 O O . ALA A 1 197 ? -3.147 12.808 10.471 1.00 89.94 197 ALA A O 1
ATOM 1507 N N . GL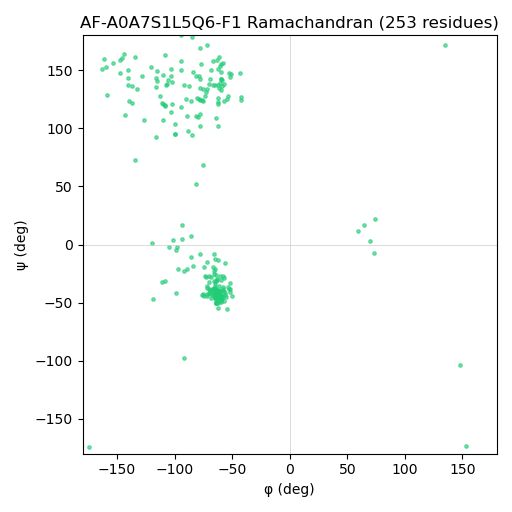Y A 1 198 ? -5.160 12.284 9.637 1.00 88.25 198 GLY A N 1
ATOM 1508 C CA . GLY A 1 198 ? -4.652 12.122 8.278 1.00 88.25 198 GLY A CA 1
ATOM 1509 C C . GLY A 1 198 ? -5.399 11.069 7.481 1.00 88.25 198 GLY A C 1
ATOM 1510 O O . GLY A 1 198 ? -6.478 11.336 6.972 1.00 88.25 198 GLY A O 1
ATOM 1511 N N . SER A 1 199 ? -4.792 9.893 7.313 1.00 91.19 199 SER A N 1
ATOM 1512 C CA . SER A 1 199 ? -5.222 8.878 6.339 1.00 91.19 199 SER A CA 1
ATOM 1513 C C . SER A 1 199 ? -6.486 8.116 6.764 1.00 91.19 199 SER A C 1
ATOM 1515 O O . SER A 1 199 ? -6.419 6.934 7.077 1.00 91.19 199 SER A O 1
ATOM 1517 N N . ARG A 1 200 ? -7.629 8.806 6.794 1.00 96.12 200 ARG A N 1
ATOM 1518 C CA . ARG A 1 200 ? -8.978 8.255 7.014 1.00 96.12 20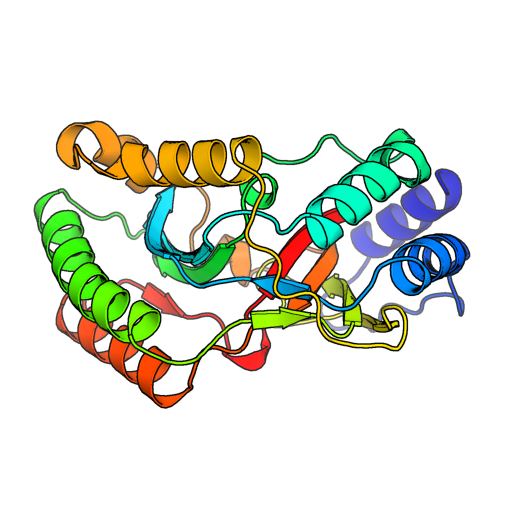0 ARG A CA 1
ATOM 1519 C C . ARG A 1 200 ? -9.680 7.958 5.684 1.00 96.12 200 ARG A C 1
ATOM 1521 O O . ARG A 1 200 ? -9.081 8.176 4.630 1.00 96.12 200 ARG A O 1
ATOM 1528 N N . GLU A 1 201 ? -10.915 7.452 5.717 1.00 97.25 201 GLU A N 1
ATOM 1529 C CA . GLU A 1 201 ? -11.673 7.071 4.511 1.00 97.25 201 GLU A CA 1
ATOM 1530 C C . GLU A 1 201 ? -11.699 8.180 3.444 1.00 97.25 201 GLU A C 1
ATOM 1532 O O . GLU A 1 201 ? -11.379 7.913 2.282 1.00 97.25 201 GLU A O 1
ATOM 1537 N N . SER A 1 202 ? -11.933 9.430 3.855 1.00 96.81 202 SER A N 1
ATOM 1538 C CA . SER A 1 202 ? -11.918 10.624 3.001 1.00 96.81 202 SER A CA 1
ATOM 1539 C C . SER A 1 202 ? -10.632 10.768 2.186 1.00 96.81 202 SER A C 1
ATOM 1541 O O . SER A 1 202 ? -10.659 11.120 1.006 1.00 96.81 202 SER A O 1
ATOM 1543 N N . LYS A 1 203 ? -9.465 10.428 2.753 1.00 95.75 203 LYS A N 1
ATOM 1544 C CA . LYS A 1 203 ? -8.189 10.477 2.018 1.00 95.75 203 LYS A CA 1
ATOM 1545 C C . LYS A 1 203 ? -8.212 9.596 0.778 1.00 95.75 203 LYS A C 1
ATOM 1547 O O . LYS A 1 203 ? -7.611 9.969 -0.224 1.00 95.75 203 LYS A O 1
ATOM 1552 N N . TYR A 1 204 ? -8.838 8.430 0.865 1.00 96.94 204 TYR A N 1
ATOM 1553 C CA . TYR A 1 204 ? -8.816 7.428 -0.193 1.00 96.94 204 TYR A CA 1
ATOM 1554 C C . TYR A 1 204 ? -9.989 7.569 -1.162 1.00 96.94 204 TYR A C 1
ATOM 1556 O O . TYR A 1 204 ? -9.862 7.126 -2.303 1.00 96.94 204 TYR A O 1
ATOM 1564 N N . ARG A 1 205 ? -11.093 8.194 -0.734 1.00 96.25 205 ARG A N 1
ATOM 1565 C CA . ARG A 1 205 ? -12.354 8.241 -1.488 1.00 96.25 205 ARG A CA 1
ATOM 1566 C C . ARG A 1 205 ? -12.728 9.604 -2.033 1.00 96.25 205 ARG A C 1
ATOM 1568 O O . ARG A 1 205 ? -13.300 9.657 -3.125 1.00 96.25 205 ARG A O 1
ATOM 1575 N N . ASP A 1 206 ? -12.373 10.677 -1.334 1.00 96.06 206 ASP A N 1
ATOM 1576 C CA . ASP A 1 206 ? -12.658 12.025 -1.813 1.00 96.06 206 ASP A CA 1
ATOM 1577 C C . ASP A 1 206 ? -11.973 12.279 -3.146 1.00 96.06 206 ASP A C 1
ATOM 1579 O O . ASP A 1 206 ? -10.906 11.728 -3.446 1.00 96.06 206 ASP A O 1
ATOM 1583 N N . PHE A 1 207 ? -12.570 13.185 -3.911 1.00 95.19 207 PHE A N 1
ATOM 1584 C CA . PHE A 1 207 ? -11.986 13.664 -5.143 1.00 95.19 207 PHE A CA 1
ATOM 1585 C C . PHE A 1 207 ? -10.647 14.368 -4.869 1.00 95.19 207 PHE A C 1
ATOM 1587 O O . PHE A 1 207 ? -10.586 15.505 -4.398 1.00 95.19 207 PHE A O 1
ATOM 1594 N N . ARG A 1 208 ? -9.553 13.657 -5.141 1.00 93.25 208 ARG A N 1
ATOM 1595 C CA . ARG A 1 208 ? -8.176 14.151 -5.119 1.00 93.25 208 ARG A CA 1
ATOM 1596 C C . ARG A 1 208 ? -7.436 13.475 -6.250 1.00 93.25 208 ARG A C 1
ATOM 1598 O O . ARG A 1 208 ? -7.203 12.266 -6.235 1.00 93.25 208 ARG A O 1
ATOM 1605 N N . THR A 1 209 ? -7.083 14.277 -7.235 1.00 93.25 209 THR A N 1
ATOM 1606 C CA . THR A 1 209 ? -6.487 13.790 -8.467 1.00 93.25 209 THR A CA 1
ATOM 1607 C C . THR A 1 209 ? -4.987 13.603 -8.324 1.00 93.25 209 THR A C 1
ATOM 1609 O O . THR A 1 209 ? -4.333 14.394 -7.644 1.00 93.25 209 THR A O 1
ATOM 1612 N N . GLY A 1 210 ? -4.425 12.637 -9.035 1.00 92.81 210 GLY A N 1
ATOM 1613 C CA . GLY A 1 210 ? -2.980 12.469 -9.113 1.00 92.81 210 GLY A CA 1
ATOM 1614 C C . GLY A 1 210 ? -2.589 11.383 -10.100 1.00 92.81 210 GLY A C 1
ATOM 1615 O O . GLY A 1 210 ? -3.431 10.846 -10.826 1.00 92.81 210 GLY A O 1
ATOM 1616 N N . ALA A 1 211 ? -1.295 11.083 -10.133 1.00 92.44 211 ALA A N 1
ATOM 1617 C CA . ALA A 1 211 ? -0.742 10.056 -10.999 1.00 92.44 211 ALA A CA 1
ATOM 1618 C C . ALA A 1 211 ? 0.202 9.145 -10.215 1.00 92.44 211 ALA A C 1
ATOM 1620 O O . ALA A 1 211 ? 1.077 9.626 -9.495 1.00 92.44 211 ALA A O 1
ATOM 1621 N N . SER A 1 212 ? 0.058 7.834 -10.392 1.00 94.62 212 SER A N 1
ATOM 1622 C CA . SER A 1 212 ? 0.891 6.836 -9.718 1.00 94.62 212 SER A CA 1
ATOM 1623 C C . SER A 1 212 ? 1.240 5.693 -10.657 1.00 94.62 212 SER A C 1
ATOM 1625 O O . SER A 1 212 ? 0.408 5.243 -11.448 1.00 94.62 212 SER A O 1
ATOM 1627 N N . LEU A 1 213 ? 2.463 5.190 -10.521 1.00 95.25 213 LEU A N 1
ATOM 1628 C CA . LEU A 1 213 ? 2.884 3.917 -11.082 1.00 95.25 213 LEU A CA 1
ATOM 1629 C C . LEU A 1 213 ? 2.707 2.837 -10.015 1.00 95.25 213 LEU A C 1
ATOM 1631 O O . LEU A 1 213 ? 3.316 2.914 -8.940 1.00 95.25 213 LEU A O 1
ATOM 1635 N N . VAL A 1 214 ? 1.852 1.858 -10.295 1.00 97.69 214 VAL A N 1
ATOM 1636 C CA . VAL A 1 214 ? 1.422 0.857 -9.314 1.00 97.69 214 VAL A CA 1
ATOM 1637 C C . VAL A 1 214 ? 1.457 -0.556 -9.880 1.00 97.69 214 VAL A C 1
ATOM 1639 O O . VAL A 1 214 ? 1.446 -0.753 -11.093 1.00 97.69 214 VAL A O 1
ATOM 1642 N N . VAL A 1 215 ? 1.456 -1.531 -8.978 1.00 98.00 215 VAL A N 1
ATOM 1643 C CA . VAL A 1 215 ? 1.125 -2.930 -9.262 1.00 98.00 215 VAL A CA 1
ATOM 1644 C C . VAL A 1 215 ? -0.197 -3.217 -8.566 1.00 98.00 215 VAL A C 1
ATOM 1646 O O . VAL A 1 215 ? -0.288 -3.028 -7.353 1.00 98.00 215 VAL A O 1
ATOM 1649 N N . PHE A 1 216 ? -1.227 -3.639 -9.297 1.00 97.94 216 PHE A N 1
ATOM 1650 C CA . PHE A 1 216 ? -2.458 -4.105 -8.660 1.00 97.94 216 PHE A CA 1
ATOM 1651 C C . PHE A 1 216 ? -2.205 -5.469 -8.016 1.00 97.94 216 PHE A C 1
ATOM 1653 O O . PHE A 1 216 ? -1.627 -6.358 -8.634 1.00 97.94 216 PHE A O 1
ATOM 1660 N N . ALA A 1 217 ? -2.602 -5.613 -6.757 1.00 95.69 217 ALA A N 1
ATOM 1661 C CA . ALA A 1 217 ? -2.360 -6.799 -5.953 1.00 95.69 217 ALA A CA 1
ATOM 1662 C C . ALA A 1 217 ? -3.692 -7.281 -5.389 1.00 95.69 217 ALA A C 1
ATOM 1664 O O . ALA A 1 217 ? -4.255 -6.658 -4.489 1.00 95.69 217 ALA A O 1
ATOM 1665 N N . GLN A 1 218 ? -4.192 -8.387 -5.936 1.00 94.25 218 GLN A N 1
ATOM 1666 C CA . GLN A 1 218 ? -5.456 -8.992 -5.533 1.00 94.25 218 GLN A CA 1
ATOM 1667 C C . GLN A 1 218 ? -5.169 -10.174 -4.594 1.00 94.25 218 GLN A C 1
ATOM 1669 O O . GLN A 1 218 ? -4.863 -11.268 -5.077 1.00 94.25 218 GLN A O 1
ATOM 1674 N N . PRO A 1 219 ? -5.197 -9.975 -3.259 1.00 96.69 219 PRO A N 1
ATOM 1675 C CA . PRO A 1 219 ? -5.094 -11.085 -2.317 1.00 96.69 219 PRO A CA 1
ATOM 1676 C C . PRO A 1 219 ? -6.267 -12.061 -2.494 1.00 96.69 219 PRO A C 1
ATOM 1678 O O . PRO A 1 219 ? -7.300 -11.671 -3.050 1.00 96.69 219 PRO A O 1
ATOM 1681 N N . PRO A 1 220 ? -6.153 -13.311 -2.004 1.00 97.81 220 PRO A N 1
ATOM 1682 C CA . PRO A 1 220 ? -7.218 -14.297 -2.134 1.00 97.81 220 PRO A CA 1
ATOM 1683 C C . PRO A 1 220 ? -8.541 -13.750 -1.586 1.00 97.81 220 PRO A C 1
ATOM 1685 O O . PRO A 1 220 ? -8.593 -13.251 -0.458 1.00 97.81 220 PRO A O 1
ATOM 1688 N N . ALA A 1 221 ? -9.604 -13.825 -2.391 1.00 97.50 221 ALA A N 1
ATOM 1689 C CA . ALA A 1 221 ? -10.879 -13.175 -2.089 1.00 97.50 221 ALA A CA 1
ATOM 1690 C C . ALA A 1 221 ? -11.473 -13.654 -0.755 1.00 97.50 221 ALA A C 1
ATOM 1692 O O . ALA A 1 221 ? -11.872 -12.830 0.067 1.00 97.50 221 ALA A O 1
ATOM 1693 N N . ASP A 1 222 ? -11.443 -14.965 -0.509 1.00 97.94 222 ASP A N 1
ATOM 1694 C CA . ASP A 1 222 ? -11.960 -15.569 0.723 1.00 97.94 222 ASP A CA 1
ATOM 1695 C C . ASP A 1 222 ? -11.152 -15.145 1.953 1.00 97.94 222 ASP A C 1
ATOM 1697 O O . ASP A 1 222 ? -11.718 -14.855 3.008 1.00 97.94 222 ASP A O 1
ATOM 1701 N N . TRP A 1 223 ? -9.827 -15.032 1.812 1.00 98.25 223 TRP A N 1
ATOM 1702 C CA . TRP A 1 223 ? -8.966 -14.535 2.885 1.00 98.25 223 TRP A CA 1
ATOM 1703 C C . TRP A 1 223 ? -9.292 -13.079 3.212 1.00 98.25 223 TRP A C 1
ATOM 1705 O O . TRP A 1 223 ? -9.507 -12.738 4.374 1.00 98.25 223 TRP A O 1
ATOM 1715 N N . LEU A 1 224 ? -9.397 -12.222 2.191 1.00 98.50 224 LEU A N 1
ATOM 1716 C CA . LEU A 1 224 ? -9.730 -10.814 2.382 1.00 98.50 224 LEU A CA 1
ATOM 1717 C C . LEU A 1 224 ? -11.129 -10.649 2.994 1.00 98.50 224 LEU A C 1
ATOM 1719 O O . LEU A 1 224 ? -11.307 -9.823 3.887 1.00 98.50 224 LEU A O 1
ATOM 1723 N N . ALA A 1 225 ? -12.111 -11.436 2.551 1.00 98.56 225 ALA A N 1
ATOM 1724 C CA . ALA A 1 225 ? -13.449 -11.454 3.135 1.00 98.56 225 ALA A CA 1
ATOM 1725 C C . ALA A 1 225 ? -13.413 -11.866 4.616 1.00 98.56 225 ALA A C 1
ATOM 1727 O O . ALA A 1 225 ? -14.050 -11.211 5.443 1.00 98.56 225 ALA A O 1
ATOM 1728 N N . GLY A 1 226 ? -12.610 -12.876 4.965 1.00 98.62 226 GLY A N 1
ATOM 1729 C CA . GLY A 1 226 ? -12.376 -13.294 6.347 1.00 98.62 226 GLY A CA 1
ATOM 1730 C C . GLY A 1 226 ? -11.777 -12.183 7.211 1.00 98.62 226 GLY A C 1
ATOM 1731 O O . GLY A 1 226 ? -12.301 -11.902 8.289 1.00 98.62 226 GLY A O 1
ATOM 1732 N N . VAL A 1 227 ? -10.743 -11.489 6.715 1.00 98.62 227 VAL A N 1
ATOM 1733 C CA . VAL A 1 227 ? -10.142 -10.331 7.404 1.00 98.62 227 VAL A CA 1
ATOM 1734 C C . VAL A 1 227 ? -11.203 -9.260 7.665 1.00 98.62 227 VAL A C 1
ATOM 1736 O O . VAL A 1 227 ? -11.333 -8.773 8.789 1.00 98.62 227 VAL A O 1
ATOM 1739 N N . ARG A 1 228 ? -11.993 -8.909 6.641 1.00 98.62 228 ARG A N 1
ATOM 1740 C CA . ARG A 1 228 ? -13.052 -7.892 6.741 1.00 98.62 228 ARG A CA 1
ATOM 1741 C C . ARG A 1 228 ? -14.103 -8.260 7.779 1.00 98.62 228 ARG A C 1
ATOM 1743 O O . ARG A 1 228 ? -14.486 -7.403 8.572 1.00 98.62 228 ARG A O 1
ATOM 1750 N N . ALA A 1 229 ? -14.554 -9.513 7.771 1.00 98.69 229 ALA A N 1
ATOM 1751 C CA . ALA A 1 229 ? -15.559 -10.014 8.698 1.00 98.69 229 ALA A CA 1
ATOM 1752 C C . ALA A 1 229 ? -15.052 -9.984 10.145 1.00 98.69 229 ALA A C 1
ATOM 1754 O O . ALA A 1 229 ? -15.705 -9.393 11.000 1.00 98.69 229 ALA A O 1
ATOM 1755 N N . ALA A 1 230 ? -13.859 -10.524 10.406 1.00 98.69 230 ALA A N 1
ATOM 1756 C CA . ALA A 1 230 ? -13.298 -10.586 11.755 1.00 98.69 230 ALA A CA 1
ATOM 1757 C C . ALA A 1 230 ? -13.001 -9.195 12.338 1.00 98.69 230 ALA A C 1
ATOM 1759 O O . ALA A 1 230 ? -13.275 -8.927 13.508 1.00 98.69 230 ALA A O 1
ATOM 1760 N N . VAL A 1 231 ? -12.485 -8.272 11.518 1.00 98.75 231 VAL A N 1
ATOM 1761 C CA . VAL A 1 231 ? -12.306 -6.874 11.936 1.00 98.75 231 VAL A CA 1
ATOM 1762 C C . VAL A 1 231 ? -13.658 -6.193 12.150 1.00 98.75 231 VAL A C 1
ATOM 1764 O O . VAL A 1 231 ? -13.802 -5.439 13.106 1.00 98.75 231 VAL A O 1
ATOM 1767 N N . GLY A 1 232 ? -14.656 -6.460 11.303 1.00 98.62 232 GLY A N 1
ATOM 1768 C CA . GLY A 1 232 ? -16.010 -5.925 11.457 1.00 98.62 232 GLY A CA 1
ATOM 1769 C C . GLY A 1 232 ? -16.728 -6.428 12.712 1.00 98.62 232 GLY A C 1
ATOM 1770 O O . GLY A 1 232 ? -17.480 -5.672 13.316 1.00 98.62 232 GLY A O 1
ATOM 1771 N N . GLU A 1 233 ? -16.474 -7.663 13.135 1.00 98.50 233 GLU A N 1
ATOM 1772 C CA . GLU A 1 233 ? -16.979 -8.215 14.394 1.00 98.50 233 GLU A CA 1
ATOM 1773 C C . GLU A 1 233 ? -16.263 -7.599 15.606 1.00 98.50 233 GLU A C 1
ATOM 1775 O O . GLU A 1 233 ? -16.906 -7.196 16.574 1.00 98.50 233 GLU A O 1
ATOM 1780 N N . SER A 1 234 ? -14.934 -7.470 15.536 1.00 98.12 234 SER A N 1
ATOM 1781 C CA . SER A 1 234 ? -14.115 -6.927 16.627 1.00 98.12 234 SER A CA 1
ATOM 1782 C C . SER A 1 234 ? -14.292 -5.416 16.821 1.00 98.12 234 SER A C 1
ATOM 1784 O O . SER A 1 234 ? -14.312 -4.923 17.951 1.00 98.12 234 SER A O 1
ATOM 1786 N N . LEU A 1 235 ? -14.435 -4.678 15.716 1.00 98.25 235 LEU A N 1
ATOM 1787 C CA . LEU A 1 235 ? -14.561 -3.222 15.662 1.00 98.25 235 LEU A CA 1
ATOM 1788 C C . LEU A 1 235 ? -15.705 -2.803 14.713 1.00 98.25 235 LEU A C 1
ATOM 1790 O O . LEU A 1 235 ? -15.451 -2.263 13.625 1.00 98.25 235 LEU A O 1
ATOM 1794 N N . PRO A 1 236 ? -16.977 -3.006 15.115 1.00 98.06 236 PRO A N 1
ATOM 1795 C CA . PRO A 1 236 ? -18.133 -2.730 14.268 1.00 98.06 236 PRO A CA 1
ATOM 1796 C C . PRO A 1 236 ? -18.155 -1.303 13.727 1.00 98.06 236 PRO A C 1
ATOM 1798 O O . PRO A 1 236 ? -18.074 -0.324 14.467 1.00 98.06 236 PRO A O 1
ATOM 1801 N N . GLY A 1 237 ? -18.252 -1.187 12.401 1.00 97.12 237 GLY A N 1
ATOM 1802 C CA . GLY A 1 237 ? -18.357 0.093 11.700 1.00 97.12 237 GLY A CA 1
ATOM 1803 C C . GLY A 1 237 ? -17.097 0.965 11.716 1.00 97.12 237 GLY A C 1
ATOM 1804 O O . GLY A 1 237 ? -17.141 2.059 11.161 1.00 97.12 237 GLY A O 1
ATOM 1805 N N . ALA A 1 238 ? -15.977 0.518 12.295 1.00 98.25 238 ALA A N 1
ATOM 1806 C CA . ALA A 1 238 ? -14.785 1.356 12.443 1.00 98.25 238 ALA A CA 1
ATOM 1807 C C . ALA A 1 238 ? -14.028 1.603 11.126 1.00 98.25 238 ALA A C 1
ATOM 1809 O O . ALA A 1 238 ? -13.385 2.645 10.979 1.00 98.25 238 ALA A O 1
ATOM 1810 N N . TYR A 1 239 ? -14.112 0.666 10.178 1.00 98.62 239 TYR A N 1
ATOM 1811 C CA . TYR A 1 239 ? -13.316 0.658 8.952 1.00 98.62 239 TYR A CA 1
ATOM 1812 C C . TYR A 1 239 ? -14.155 0.826 7.684 1.00 98.62 239 TYR A C 1
ATOM 1814 O O . TYR A 1 239 ? -15.221 0.226 7.533 1.00 98.62 239 TYR A O 1
ATOM 1822 N N . ALA A 1 240 ? -13.613 1.597 6.744 1.00 98.31 240 ALA A N 1
ATOM 1823 C CA . ALA A 1 240 ? -13.998 1.603 5.342 1.00 98.31 240 ALA A CA 1
ATOM 1824 C C . ALA A 1 240 ? -12.951 0.814 4.540 1.00 98.31 240 ALA A C 1
ATOM 1826 O O . ALA A 1 240 ? -11.761 1.136 4.556 1.00 98.31 240 ALA A O 1
ATOM 1827 N N . TRP A 1 241 ? -13.394 -0.237 3.854 1.00 98.44 241 TRP A N 1
ATOM 1828 C CA . TRP A 1 241 ? -12.536 -1.112 3.052 1.00 98.44 241 TRP A CA 1
ATOM 1829 C C . TRP A 1 241 ? -12.463 -0.626 1.614 1.00 98.44 241 TRP A C 1
ATOM 1831 O O . TRP A 1 241 ? -13.501 -0.291 1.049 1.00 98.44 241 TRP A O 1
ATOM 1841 N N . LEU A 1 242 ? -11.264 -0.631 1.028 1.00 98.38 242 LEU A N 1
ATOM 1842 C CA . LEU A 1 242 ? -11.080 -0.327 -0.393 1.00 98.38 242 LEU A CA 1
ATOM 1843 C C . LEU A 1 242 ? -11.678 -1.448 -1.253 1.00 98.38 242 LEU A C 1
ATOM 1845 O O . LEU A 1 242 ? -11.681 -2.614 -0.846 1.00 98.38 242 LEU A O 1
ATOM 1849 N N . GLU A 1 243 ? -12.159 -1.123 -2.449 1.00 97.56 243 GLU A N 1
ATOM 1850 C CA . GLU A 1 243 ? -12.641 -2.135 -3.392 1.00 97.56 243 GLU A CA 1
ATOM 1851 C C . GLU A 1 243 ? -11.540 -3.152 -3.758 1.00 97.56 243 GLU A C 1
ATOM 1853 O O . GLU A 1 243 ? -10.407 -2.755 -4.039 1.00 97.56 243 GLU A O 1
ATOM 1858 N N . PRO A 1 244 ? -11.831 -4.470 -3.801 1.00 97.12 244 PRO A N 1
ATOM 1859 C CA . PRO A 1 244 ? -10.823 -5.494 -4.105 1.00 97.12 244 PRO A CA 1
ATOM 1860 C C . PRO A 1 244 ? -10.054 -5.247 -5.412 1.00 97.12 244 PRO A C 1
ATOM 1862 O O . PRO A 1 244 ? -8.850 -5.478 -5.474 1.00 97.12 244 PRO A O 1
ATOM 1865 N N . GLY A 1 245 ? -10.736 -4.728 -6.438 1.00 97.00 245 GLY A N 1
ATOM 1866 C CA . GLY A 1 245 ? -10.128 -4.405 -7.731 1.00 97.00 245 GLY A CA 1
ATOM 1867 C C . GLY A 1 245 ? -9.199 -3.187 -7.713 1.00 97.00 245 GLY A C 1
ATOM 1868 O O . GLY A 1 245 ? -8.420 -3.022 -8.646 1.00 97.00 245 GLY A O 1
ATOM 1869 N N . SER A 1 246 ? -9.247 -2.348 -6.671 1.00 97.81 246 SER A N 1
ATOM 1870 C CA . SER A 1 246 ? -8.388 -1.165 -6.549 1.00 97.81 246 SER A CA 1
ATOM 1871 C C . SER A 1 246 ? -7.166 -1.384 -5.657 1.00 97.81 246 SER A C 1
ATOM 1873 O O . SER A 1 246 ? -6.319 -0.493 -5.546 1.00 97.81 246 SER A O 1
ATOM 1875 N N . LEU A 1 247 ? -7.050 -2.554 -5.022 1.00 98.56 247 LEU A N 1
ATOM 1876 C CA . LEU A 1 247 ? -5.935 -2.896 -4.148 1.00 98.56 247 LEU A CA 1
ATOM 1877 C C . LEU A 1 247 ? -4.626 -2.903 -4.937 1.00 98.56 247 LEU A C 1
ATOM 1879 O O . LEU A 1 247 ? -4.465 -3.628 -5.917 1.00 98.56 247 LEU A O 1
ATOM 1883 N N . HIS A 1 248 ? -3.678 -2.073 -4.513 1.00 98.44 248 HIS A N 1
ATOM 1884 C CA . HIS A 1 248 ? -2.436 -1.862 -5.243 1.00 98.44 248 HIS A CA 1
ATOM 1885 C C . HIS A 1 248 ? -1.249 -1.624 -4.315 1.00 98.44 248 HIS A C 1
ATOM 1887 O O . HIS A 1 248 ? -1.397 -1.257 -3.148 1.00 98.44 248 HIS A O 1
ATOM 1893 N N . VAL A 1 249 ? -0.058 -1.824 -4.868 1.00 98.38 249 VAL A N 1
ATOM 1894 C CA . VAL A 1 249 ? 1.227 -1.440 -4.299 1.00 98.38 249 VAL A CA 1
ATOM 1895 C C . VAL A 1 249 ? 1.768 -0.277 -5.114 1.00 98.38 249 VAL A C 1
ATOM 1897 O O . VAL A 1 249 ? 2.004 -0.397 -6.318 1.00 98.38 249 VAL A O 1
ATOM 1900 N N . THR A 1 250 ? 1.971 0.867 -4.467 1.00 97.44 250 THR A N 1
ATOM 1901 C CA . THR A 1 250 ? 2.533 2.043 -5.133 1.00 97.44 250 THR A CA 1
ATOM 1902 C C . THR A 1 250 ? 4.036 1.881 -5.288 1.00 97.44 250 THR A C 1
ATOM 1904 O O . THR A 1 250 ? 4.778 1.932 -4.308 1.00 97.44 250 THR A O 1
ATOM 1907 N N . LEU A 1 251 ? 4.497 1.739 -6.530 1.00 95.19 251 LEU A N 1
ATOM 1908 C CA . LEU A 1 251 ? 5.921 1.747 -6.839 1.00 95.19 251 LEU A CA 1
ATOM 1909 C C . LEU A 1 251 ? 6.471 3.175 -6.757 1.00 95.19 251 LEU A C 1
ATOM 1911 O O . LEU A 1 251 ? 7.542 3.392 -6.184 1.00 95.19 251 LEU A O 1
ATOM 1915 N N . ARG A 1 252 ? 5.727 4.141 -7.323 1.00 93.44 252 ARG A N 1
ATOM 1916 C CA . ARG A 1 252 ? 6.079 5.564 -7.301 1.00 93.44 252 ARG A CA 1
ATOM 1917 C C . ARG A 1 252 ? 4.873 6.478 -7.532 1.00 93.44 252 ARG A C 1
ATOM 1919 O O . ARG A 1 252 ? 4.167 6.329 -8.526 1.00 93.44 252 ARG A O 1
ATOM 1926 N N . GLY A 1 253 ? 4.687 7.463 -6.653 1.00 92.44 253 GLY A N 1
ATOM 1927 C CA . GLY A 1 253 ? 3.821 8.617 -6.920 1.00 92.44 253 GLY A CA 1
ATOM 1928 C C . GLY A 1 253 ? 4.505 9.593 -7.877 1.00 92.44 253 GLY A C 1
ATOM 1929 O O . GLY A 1 253 ? 5.695 9.882 -7.708 1.00 92.44 253 GLY A O 1
ATOM 1930 N N . LEU A 1 254 ? 3.767 10.060 -8.882 1.00 88.25 254 LEU A N 1
ATOM 1931 C CA . LEU A 1 254 ? 4.275 10.860 -9.997 1.00 88.25 254 LEU A CA 1
ATOM 1932 C C . LEU A 1 254 ? 3.825 12.325 -9.926 1.00 88.25 254 LEU A C 1
ATOM 1934 O O . LEU A 1 254 ? 4.574 13.196 -10.364 1.00 88.25 254 LEU A O 1
ATOM 1938 N N . LEU A 1 255 ? 2.632 12.589 -9.380 1.00 82.50 255 LEU A N 1
ATOM 1939 C CA . LEU A 1 255 ? 2.042 13.919 -9.189 1.00 82.50 255 LEU A CA 1
ATOM 1940 C C . LEU A 1 255 ? 1.253 13.989 -7.883 1.00 82.50 255 LEU A C 1
ATOM 1942 O O . LEU A 1 255 ? 0.593 12.974 -7.561 1.00 82.50 255 LEU A O 1
#

Foldseek 3Di:
DQVLLVVVVVQLVPDDPPDQSDDPPDDVVVVVLLVLQQAFAKEWFAFAFFAQFFQRWTKGFTLFQAPRLVVSLVSCCVPVVVNFDPFDPQQLGWIWGFWHFAPPDADDLVLVVLLRVLRVVLSVVSNPDPDIQIDQWKWWFWAQAQLNLGGSDIDTRGHHDDDYHHGGHDPVRSVSSVVSRCCCVPVVNCRCRNRDPDPHPCRGPPGDTFIFIKRQGQDDPVSSVSSVVSSCVSPPPGIDTRDSRSTIITSGTGD

pLDDT: mean 92.54, std 8.91, range [52.28, 98.75]

Secondary structure (DSSP, 8-state):
-HHHHHHHHHHHHT--TTS---PPSS-HHHHHHHHHHHTSEEEEE-EEEEEEEGGGEEEEEES---HHHHHHHHHHHHTGGGGSPPPPHHHHS-EEEEEEEPTT----HHHHHHHHHHHHHHHHHHHHSS--EEESEEEEEEESSTTSSSEEEEEEEEPEEEEEE-PPPPHHHHHHHHHHHHTTSSHHHHHHHHH-SS-SHHHHHS---EEEEEEE----HHHHHHHHHHHHHHSTT-EEEPPGGG-EEEEEE--

Solvent-accessible surface area (backbone atoms only — not comparable to full-atom values): 13581 Å² total; per-residue (Å²): 95,62,72,52,53,51,52,49,50,55,51,50,74,70,56,52,95,92,53,83,71,87,68,73,82,77,50,67,58,55,51,56,52,35,54,56,31,43,71,29,57,19,34,43,38,45,59,60,34,53,43,72,40,63,20,45,20,37,24,46,32,28,49,16,44,17,57,55,58,47,52,48,49,50,53,42,45,76,55,68,32,79,66,36,70,79,84,54,77,82,42,76,39,44,40,26,64,47,30,18,19,30,75,97,60,69,71,54,71,69,55,46,51,52,49,50,58,56,35,52,58,53,24,56,50,52,60,72,42,101,60,63,40,64,34,61,41,36,35,44,33,32,25,38,10,74,39,49,77,41,62,68,47,75,44,82,27,51,28,26,89,72,76,70,39,74,58,70,39,44,70,70,39,24,50,54,32,50,53,62,58,54,56,59,70,49,55,79,81,31,40,64,48,30,48,34,86,70,50,25,34,59,57,34,63,39,88,44,63,37,31,35,37,25,31,70,37,74,70,60,65,69,59,53,51,49,53,53,50,55,47,39,70,77,41,68,82,45,62,41,69,58,54,69,90,31,22,33,27,49,66,40,74,60,92

Mean predicted aligned error: 4.24 Å

Sequence (255 aa):
VRAELEALRMRLATAAEDQPLALPHPFLFGGRLRTIAAAARSFVLEPRALFVAWSGVITLAYAGWPPQAAALKAKLEEGPGAFLAPEQPGSRWPKTTLGALRDGRTLDLVELQRLIAVLDGFTSQIRGMDWRAEAHELSLTLFKCPGHERLFDQYLLPLADGALDAAPPSEASRAYSEEVLAAGADLAAYLPDVQRAGSRESKYRDFRTGASLVVFAQPPADWLAGVRAAVGESLPGAYAWLEPGSLHVTLRGLL

Organism: Alexandrium catenella (NCBI:txid2925)